Protein AF-A0A537YZP0-F1 (afdb_monomer_lite)

Radius of gyration: 21.15 Å; chains: 1; bounding box: 56×50×59 Å

pLDDT: mean 92.57, std 7.58, range [43.91, 98.94]

Structure (mmCIF, N/CA/C/O backbone):
data_AF-A0A537YZP0-F1
#
_entry.id   AF-A0A537YZP0-F1
#
loop_
_atom_site.group_PDB
_atom_site.id
_atom_site.type_symbol
_atom_site.label_atom_id
_atom_site.label_alt_id
_atom_site.label_comp_id
_atom_site.label_asym_id
_atom_site.label_entity_id
_atom_site.label_seq_id
_atom_site.pdbx_PDB_ins_code
_atom_site.Cartn_x
_atom_site.Cartn_y
_atom_site.Cartn_z
_atom_site.occupancy
_atom_site.B_iso_or_equiv
_atom_site.auth_seq_id
_atom_site.auth_comp_id
_atom_site.auth_asym_id
_atom_site.auth_atom_id
_atom_site.pdbx_PDB_model_num
ATOM 1 N N . ALA A 1 1 ? -7.438 1.512 28.962 1.00 43.91 1 ALA A N 1
ATOM 2 C CA . ALA A 1 1 ? -6.208 1.964 28.263 1.00 43.91 1 ALA A CA 1
ATOM 3 C C . ALA A 1 1 ? -5.925 3.438 28.581 1.00 43.91 1 ALA A C 1
ATOM 5 O O . ALA A 1 1 ? -6.875 4.209 28.672 1.00 43.91 1 ALA A O 1
ATOM 6 N N . LYS A 1 2 ? -4.660 3.832 28.812 1.00 44.53 2 LYS A N 1
ATOM 7 C CA . LYS A 1 2 ? -4.286 5.227 29.136 1.00 44.53 2 LYS A CA 1
ATOM 8 C C . LYS A 1 2 ? -4.779 6.185 28.037 1.00 44.53 2 LYS A C 1
ATOM 10 O O . LYS A 1 2 ? -4.544 5.923 26.867 1.00 44.53 2 LYS A O 1
ATOM 15 N N . GLY A 1 3 ? -5.449 7.272 28.422 1.00 64.44 3 GLY A N 1
ATOM 16 C CA . GLY A 1 3 ? -5.824 8.371 27.520 1.00 64.44 3 GLY A CA 1
ATOM 17 C C . GLY A 1 3 ? -7.144 8.225 26.749 1.00 64.44 3 GLY A C 1
ATOM 18 O O . GLY A 1 3 ? -7.578 9.201 26.150 1.00 64.44 3 GLY A O 1
ATOM 19 N N . VAL A 1 4 ? -7.820 7.069 26.793 1.00 77.62 4 VAL A N 1
ATOM 20 C CA . VAL A 1 4 ? -9.113 6.857 26.108 1.00 77.62 4 VAL A CA 1
ATOM 21 C C . VAL A 1 4 ? -10.242 6.726 27.130 1.00 77.62 4 VAL A C 1
ATOM 23 O O . VAL A 1 4 ? -10.179 5.885 28.030 1.00 77.62 4 VAL A O 1
ATOM 26 N N . TRP A 1 5 ? -11.291 7.536 26.971 1.00 84.19 5 TRP A N 1
ATOM 27 C CA . TRP A 1 5 ? -12.496 7.497 27.801 1.00 84.19 5 TRP A CA 1
ATOM 28 C C . TRP A 1 5 ? -13.611 6.738 27.085 1.00 84.19 5 TRP A C 1
ATOM 30 O O . TRP A 1 5 ? -13.950 7.042 25.944 1.00 84.19 5 TRP A O 1
ATOM 40 N N . TRP A 1 6 ? -14.195 5.755 27.768 1.00 90.56 6 TRP A N 1
ATOM 41 C CA . TRP A 1 6 ? -15.285 4.943 27.235 1.00 90.56 6 TRP A CA 1
ATOM 42 C C . TRP A 1 6 ? -16.634 5.448 27.727 1.00 90.56 6 TRP A C 1
ATOM 44 O O . TRP A 1 6 ? -16.815 5.687 28.921 1.00 90.56 6 TRP A O 1
ATOM 54 N N . VAL A 1 7 ? -17.597 5.545 26.813 1.00 93.31 7 VAL A N 1
ATOM 55 C CA . VAL A 1 7 ? -18.983 5.888 27.135 1.00 93.31 7 VAL A CA 1
ATOM 56 C C . VAL A 1 7 ? -19.845 4.645 27.001 1.00 93.31 7 VAL A C 1
ATOM 58 O O . VAL A 1 7 ? -19.820 3.966 25.976 1.00 93.31 7 VAL A O 1
ATOM 61 N N . VAL A 1 8 ? -20.601 4.346 28.056 1.00 93.06 8 VAL A N 1
ATOM 62 C CA . VAL A 1 8 ? -21.398 3.123 28.174 1.00 93.06 8 VAL A CA 1
ATOM 63 C C . VAL A 1 8 ? -22.887 3.474 28.189 1.00 93.06 8 VAL A C 1
ATOM 65 O O . VAL A 1 8 ? -23.316 4.455 28.807 1.00 93.06 8 VAL A O 1
ATOM 68 N N . GLY A 1 9 ? -23.678 2.661 27.496 1.00 94.81 9 GLY A N 1
ATOM 69 C CA . GLY A 1 9 ? -25.138 2.700 27.481 1.00 94.81 9 GLY A CA 1
ATOM 70 C C . GLY A 1 9 ? -25.690 1.293 27.265 1.00 94.81 9 GLY A C 1
ATOM 71 O O . GLY A 1 9 ? -24.955 0.404 26.828 1.00 94.81 9 GLY A O 1
ATOM 72 N N . ASP A 1 10 ? -26.974 1.092 27.547 1.00 94.81 10 ASP A N 1
ATOM 73 C CA . ASP A 1 10 ? -27.664 -0.184 27.331 1.00 94.81 10 ASP A CA 1
ATOM 74 C C . ASP A 1 10 ? -27.889 -0.476 25.837 1.00 94.81 10 ASP A C 1
ATOM 76 O O . ASP A 1 10 ? -28.164 -1.610 25.446 1.00 94.81 10 ASP A O 1
ATOM 80 N N . SER A 1 11 ? -27.711 0.534 24.978 1.00 94.12 11 SER A N 1
ATOM 81 C CA . SER A 1 11 ? -27.681 0.394 23.522 1.00 94.12 11 SER A CA 1
ATOM 82 C C . SER A 1 11 ? -26.562 1.218 22.879 1.00 94.12 11 SER A C 1
ATOM 84 O O . SER A 1 11 ? -26.070 2.199 23.441 1.00 94.12 11 SER A O 1
ATOM 86 N N . LEU A 1 12 ? -26.199 0.872 21.636 1.00 91.69 12 LEU A N 1
ATOM 87 C CA . LEU A 1 12 ? -25.253 1.668 20.843 1.00 91.69 12 LEU A CA 1
ATOM 88 C C . LEU A 1 12 ? -25.764 3.098 20.607 1.00 91.69 12 LEU A C 1
ATOM 90 O O . LEU A 1 12 ? -24.968 4.033 20.563 1.00 91.69 12 LEU A O 1
ATOM 94 N N . HIS A 1 13 ? -27.079 3.267 20.443 1.00 93.12 13 HIS A N 1
ATOM 95 C CA . HIS A 1 13 ? -27.695 4.579 20.263 1.00 93.12 13 HIS A CA 1
ATOM 96 C C . HIS A 1 13 ? -27.493 5.449 21.506 1.00 93.12 13 HIS A C 1
ATOM 98 O O . HIS A 1 13 ? -26.970 6.552 21.403 1.00 93.12 13 HIS A O 1
ATOM 104 N N . GLU A 1 14 ? -27.816 4.920 22.685 1.00 95.44 14 GLU A N 1
ATOM 105 C CA . GLU A 1 14 ? -27.641 5.624 23.956 1.00 95.44 14 GLU A CA 1
ATOM 106 C C . GLU A 1 14 ? -26.175 5.978 24.231 1.00 95.44 14 GLU A C 1
ATOM 108 O O . GLU A 1 14 ? -25.877 7.121 24.578 1.00 95.44 14 GLU A O 1
ATOM 113 N N . ALA A 1 15 ? -25.251 5.031 24.022 1.00 93.88 15 ALA A N 1
ATOM 114 C CA . ALA A 1 15 ? -23.820 5.277 24.188 1.00 93.88 15 ALA A CA 1
ATOM 115 C C . ALA A 1 15 ? -23.329 6.409 23.266 1.00 93.88 15 ALA A C 1
ATOM 117 O O . ALA A 1 15 ? -22.583 7.284 23.703 1.00 93.88 15 ALA A O 1
ATOM 118 N N . ARG A 1 16 ? -23.797 6.446 22.010 1.00 91.25 16 ARG A N 1
ATOM 119 C CA . ARG A 1 16 ? -23.467 7.511 21.047 1.00 91.25 16 ARG A CA 1
ATOM 120 C C . ARG A 1 16 ? -24.051 8.865 21.445 1.00 91.25 16 ARG A C 1
ATOM 122 O O . ARG A 1 16 ? -23.331 9.858 21.383 1.00 91.25 16 ARG A O 1
ATOM 129 N N . THR A 1 17 ? -25.309 8.909 21.884 1.00 91.88 17 THR A N 1
ATOM 130 C CA . THR A 1 17 ? -25.956 10.142 22.364 1.00 91.88 17 THR A CA 1
ATOM 131 C C . THR A 1 17 ? -25.203 10.711 23.567 1.00 91.88 17 THR A C 1
ATOM 133 O O . THR A 1 17 ? -24.895 11.900 23.594 1.00 91.88 17 THR A O 1
ATOM 136 N N . ARG A 1 18 ? -24.823 9.856 24.527 1.00 94.38 18 ARG A N 1
ATOM 137 C CA . ARG A 1 18 ? -24.040 10.251 25.710 1.00 94.38 18 ARG A CA 1
ATOM 138 C C . ARG A 1 18 ? -22.615 10.679 25.383 1.00 94.38 18 ARG A C 1
ATOM 140 O O . ARG A 1 18 ? -22.068 11.513 26.092 1.00 94.38 18 ARG A O 1
ATOM 147 N N . ALA A 1 19 ? -22.013 10.116 24.336 1.00 90.75 19 ALA A N 1
ATOM 148 C CA . ALA A 1 19 ? -20.655 10.469 23.944 1.00 90.75 19 ALA A CA 1
ATOM 149 C C . ALA A 1 19 ? -20.548 11.896 23.404 1.00 90.75 19 ALA A C 1
ATOM 151 O O . ALA A 1 19 ? -19.448 12.442 23.371 1.00 90.75 19 ALA A O 1
ATOM 152 N N . THR A 1 20 ? -21.666 12.508 22.985 1.00 87.38 20 THR A N 1
ATOM 153 C CA . THR A 1 20 ? -21.715 13.885 22.456 1.00 87.38 20 THR A CA 1
ATOM 154 C C . THR A 1 20 ? -20.657 14.146 21.378 1.00 87.38 20 THR A C 1
ATOM 156 O O . THR A 1 20 ? -20.133 15.250 21.241 1.00 87.38 20 THR A O 1
ATOM 159 N N . LYS A 1 21 ? -20.295 13.099 20.624 1.00 85.75 21 LYS A N 1
ATOM 160 C CA . LYS A 1 21 ? -19.154 13.143 19.718 1.00 85.75 21 LYS A CA 1
ATOM 161 C C . LYS A 1 21 ? -19.477 14.039 18.531 1.00 85.75 21 LYS A C 1
ATOM 163 O O . LYS A 1 21 ? -20.455 13.812 17.822 1.00 85.75 21 LYS A O 1
ATOM 168 N N . VAL A 1 22 ? -18.632 15.037 18.299 1.00 84.00 22 VAL A N 1
ATOM 169 C CA . VAL A 1 22 ? -18.729 15.881 17.109 1.00 84.00 22 VAL A CA 1
ATOM 170 C C . VAL A 1 22 ? -18.128 15.125 15.932 1.00 84.00 22 VAL A C 1
ATOM 172 O O . VAL A 1 22 ? -16.993 14.653 16.008 1.00 84.00 22 VAL A O 1
ATOM 175 N N . GLN A 1 23 ? -18.896 15.009 14.849 1.00 82.69 23 GLN A N 1
ATOM 176 C CA . GLN A 1 23 ? -18.439 14.335 13.640 1.00 82.69 23 GLN A CA 1
ATOM 177 C C . GLN A 1 23 ? -17.216 15.048 13.054 1.00 82.69 23 GLN A C 1
ATOM 179 O O . GLN A 1 23 ? -17.196 16.278 12.918 1.00 82.69 23 GLN A O 1
ATOM 184 N N . GLY A 1 24 ? -16.212 14.256 12.683 1.00 82.94 24 GLY A N 1
ATOM 185 C CA . GLY A 1 24 ? -15.016 14.751 12.014 1.00 82.94 24 GLY A CA 1
ATOM 186 C C . GLY A 1 24 ? -15.322 15.396 10.659 1.00 82.94 24 GLY A C 1
ATOM 187 O O . GLY A 1 24 ? -16.349 15.129 10.031 1.00 82.94 24 GLY A O 1
ATOM 188 N N . ARG A 1 25 ? -14.419 16.259 10.189 1.00 86.81 25 ARG A N 1
ATOM 189 C CA . ARG A 1 25 ? -14.552 16.957 8.903 1.00 86.81 25 ARG A CA 1
ATOM 190 C C . ARG A 1 25 ? -13.350 16.670 8.007 1.00 86.81 25 ARG A C 1
ATOM 192 O O . ARG A 1 25 ? -12.367 16.074 8.436 1.00 86.81 25 ARG A O 1
ATOM 199 N N . ARG A 1 26 ? -13.479 17.068 6.744 1.00 89.06 26 ARG A N 1
ATOM 200 C CA . ARG A 1 26 ? -12.361 17.190 5.807 1.00 89.06 26 ARG A CA 1
ATOM 201 C C . ARG A 1 26 ? -11.649 18.512 6.076 1.00 89.06 26 ARG A C 1
ATOM 203 O O . ARG A 1 26 ? -12.334 19.526 6.224 1.00 89.06 26 ARG A O 1
ATOM 210 N N . THR A 1 27 ? -10.321 18.510 6.083 1.00 89.50 27 THR A N 1
ATOM 211 C CA . THR A 1 27 ? -9.552 19.750 6.213 1.00 89.50 27 THR A CA 1
ATOM 212 C C . THR A 1 27 ? -9.348 20.450 4.864 1.00 89.50 27 THR A C 1
ATOM 214 O O . THR A 1 27 ? -9.430 19.837 3.796 1.00 89.50 27 THR A O 1
ATOM 217 N N . THR A 1 28 ? -9.108 21.760 4.910 1.00 87.00 28 THR A N 1
ATOM 218 C CA . THR A 1 28 ? -8.612 22.556 3.774 1.00 87.00 28 THR A CA 1
ATOM 219 C C . THR A 1 28 ? -7.103 22.787 3.844 1.00 87.00 28 THR A C 1
ATOM 221 O O . THR A 1 28 ? -6.537 23.335 2.902 1.00 87.00 28 THR A O 1
ATOM 224 N N . VAL A 1 29 ? -6.461 22.395 4.948 1.00 88.12 29 VAL A N 1
ATOM 225 C CA . VAL A 1 29 ? -5.005 22.453 5.120 1.00 88.12 29 VAL A CA 1
ATOM 226 C C . VAL A 1 29 ? -4.356 21.439 4.179 1.00 88.12 29 VAL A C 1
ATOM 228 O O . VAL A 1 29 ? -4.852 20.324 4.019 1.00 88.12 29 VAL A O 1
ATOM 231 N N . ALA A 1 30 ? -3.266 21.832 3.524 1.00 82.75 30 ALA A N 1
ATOM 232 C CA . ALA A 1 30 ? -2.501 20.923 2.685 1.00 82.75 30 ALA A CA 1
ATOM 233 C C . ALA A 1 30 ? -1.661 19.983 3.562 1.00 82.75 30 ALA A C 1
ATOM 235 O O . ALA A 1 30 ? -0.969 20.431 4.467 1.00 82.75 30 ALA A O 1
ATOM 236 N N . GLY A 1 31 ? -1.718 18.679 3.288 1.00 81.19 31 GLY A N 1
ATOM 237 C CA . GLY A 1 31 ? -0.864 17.704 3.966 1.00 81.19 31 GLY A CA 1
ATOM 238 C C . GLY A 1 31 ? 0.588 17.795 3.514 1.00 81.19 31 GLY A C 1
ATOM 239 O O . GLY A 1 31 ? 0.852 17.731 2.311 1.00 81.19 31 GLY A O 1
ATOM 240 N N . GLU A 1 32 ? 1.497 17.871 4.482 1.00 84.19 32 GLU A N 1
ATOM 241 C CA . GLU A 1 32 ? 2.944 17.786 4.293 1.00 84.19 32 GLU A CA 1
ATOM 242 C C . GLU A 1 32 ? 3.460 16.379 4.634 1.00 84.19 32 GLU A C 1
ATOM 244 O O . GLU A 1 32 ? 2.810 15.593 5.332 1.00 84.19 32 GLU A O 1
ATOM 249 N N . ALA A 1 33 ? 4.622 16.020 4.090 1.00 90.06 33 ALA A N 1
ATOM 250 C CA . ALA A 1 33 ? 5.302 14.793 4.488 1.00 90.06 33 ALA A CA 1
ATOM 251 C C . ALA A 1 33 ? 6.025 15.029 5.825 1.00 90.06 33 ALA A C 1
ATOM 253 O O . ALA A 1 33 ? 6.665 16.067 5.976 1.00 90.06 33 ALA A O 1
ATOM 254 N N . PRO A 1 34 ? 5.961 14.091 6.785 1.00 91.81 34 PRO A N 1
ATOM 255 C CA . PRO A 1 34 ? 6.516 14.315 8.121 1.00 91.81 34 PRO A CA 1
ATOM 256 C C . PRO A 1 34 ? 8.039 14.153 8.195 1.00 91.81 34 PRO A C 1
ATOM 258 O O . PRO A 1 34 ? 8.635 14.486 9.214 1.00 91.81 34 PRO A O 1
ATOM 261 N N . LEU A 1 35 ? 8.668 13.601 7.155 1.00 93.31 35 LEU A N 1
ATOM 262 C CA . LEU A 1 35 ? 10.114 13.419 7.088 1.00 93.31 35 LEU A CA 1
ATOM 263 C C . LEU A 1 35 ? 10.751 14.481 6.184 1.00 93.31 35 LEU A C 1
ATOM 265 O O . LEU A 1 35 ? 10.140 14.866 5.181 1.00 93.31 35 LEU A O 1
ATOM 269 N N . PRO A 1 36 ? 11.975 14.935 6.514 1.00 89.12 36 PRO A N 1
ATOM 270 C CA . PRO A 1 36 ? 12.702 15.881 5.682 1.00 89.12 36 PRO A CA 1
ATOM 271 C C . PRO A 1 36 ? 12.987 15.289 4.300 1.00 89.12 36 PRO A C 1
ATOM 273 O O . PRO A 1 36 ? 13.065 14.071 4.124 1.00 89.12 36 PRO A O 1
ATOM 276 N N . GLU A 1 37 ? 13.164 16.165 3.313 1.00 84.12 37 GLU A N 1
ATOM 277 C CA . GLU A 1 37 ? 13.561 15.731 1.977 1.00 84.12 37 GLU A CA 1
ATOM 278 C C . GLU A 1 37 ? 14.929 15.039 1.986 1.00 84.12 37 GLU A C 1
ATOM 280 O O . GLU A 1 37 ? 15.838 15.387 2.741 1.00 84.12 37 GLU A O 1
ATOM 285 N N . VAL A 1 38 ? 15.071 14.075 1.081 1.00 92.44 38 VAL A N 1
ATOM 286 C CA . VAL A 1 38 ? 16.305 13.333 0.830 1.00 92.44 38 VAL A CA 1
ATOM 287 C C . VAL A 1 38 ? 16.937 13.801 -0.479 1.00 92.44 38 VAL A C 1
ATOM 289 O O . VAL A 1 38 ? 16.244 14.150 -1.443 1.00 92.44 38 VAL A O 1
ATOM 292 N N . ILE A 1 39 ? 18.270 13.799 -0.523 1.00 93.38 39 ILE A N 1
ATOM 293 C CA . ILE A 1 39 ? 19.022 14.117 -1.738 1.00 93.38 39 ILE A CA 1
ATOM 294 C C . ILE A 1 39 ? 18.787 13.008 -2.768 1.00 93.38 39 ILE A C 1
ATOM 296 O O . ILE A 1 39 ? 19.003 11.825 -2.487 1.00 93.38 39 ILE A O 1
ATOM 300 N N . CYS A 1 40 ? 18.368 13.409 -3.968 1.00 95.50 40 CYS A N 1
ATOM 301 C CA . CYS A 1 40 ? 18.343 12.529 -5.127 1.00 95.50 40 CYS A CA 1
ATOM 302 C C . CYS A 1 40 ? 19.749 12.506 -5.752 1.00 95.50 40 CYS A C 1
ATOM 304 O O . CYS A 1 40 ? 20.227 13.562 -6.177 1.00 95.50 40 CYS A O 1
ATOM 306 N N . PRO A 1 41 ? 20.451 11.362 -5.772 1.00 95.12 41 PRO A N 1
ATOM 307 C CA . PRO A 1 41 ? 21.723 11.255 -6.479 1.00 95.12 41 PRO A CA 1
ATOM 308 C C . PRO A 1 41 ? 21.514 11.396 -7.996 1.00 95.12 41 PRO A C 1
ATOM 310 O O . PRO A 1 41 ? 20.462 11.044 -8.523 1.00 95.12 41 PRO A O 1
ATOM 313 N N . GLU A 1 42 ? 22.531 11.875 -8.716 1.00 94.56 42 GLU A N 1
ATOM 314 C CA . GLU A 1 42 ? 22.485 11.990 -10.181 1.00 94.56 42 GLU A CA 1
ATOM 315 C C . GLU A 1 42 ? 22.194 10.632 -10.842 1.00 94.56 42 GLU A C 1
ATOM 317 O O . GLU A 1 42 ? 22.880 9.650 -10.555 1.00 94.56 42 GLU A O 1
ATOM 322 N N . GLY A 1 43 ? 21.196 10.568 -11.727 1.00 94.06 43 GLY A N 1
ATOM 323 C CA . GLY A 1 43 ? 20.762 9.313 -12.360 1.00 94.06 43 GLY A CA 1
ATOM 324 C C . GLY A 1 43 ? 20.052 8.338 -11.411 1.00 94.06 43 GLY A C 1
ATOM 325 O O . GLY A 1 43 ? 19.930 7.157 -11.726 1.00 94.06 43 GLY A O 1
ATOM 326 N N . GLY A 1 44 ? 19.634 8.803 -10.232 1.00 97.19 44 GLY A N 1
ATOM 327 C CA . GLY A 1 44 ? 18.812 8.047 -9.297 1.00 97.19 44 GLY A CA 1
ATOM 328 C C . GLY A 1 44 ? 17.387 8.578 -9.191 1.00 97.19 44 GLY A C 1
ATOM 329 O O . GLY A 1 44 ? 16.955 9.462 -9.927 1.00 97.19 44 GLY A O 1
ATOM 330 N N . VAL A 1 45 ? 16.663 8.030 -8.221 1.00 98.06 45 VAL A N 1
ATOM 331 C CA . VAL A 1 45 ? 15.296 8.419 -7.870 1.00 98.06 45 VAL A CA 1
ATOM 332 C C . VAL A 1 45 ? 15.215 8.831 -6.410 1.00 98.06 45 VAL A C 1
ATOM 334 O O . VAL A 1 45 ? 15.994 8.361 -5.579 1.00 98.06 45 VAL A O 1
ATOM 337 N N . ARG A 1 46 ? 14.218 9.653 -6.076 1.00 97.81 46 ARG A N 1
ATOM 338 C CA . ARG A 1 46 ? 13.789 9.883 -4.694 1.00 97.81 46 ARG A CA 1
ATOM 339 C C . ARG A 1 46 ? 12.289 9.674 -4.535 1.00 97.81 46 ARG A C 1
ATOM 341 O O . ARG A 1 46 ? 11.519 9.934 -5.458 1.00 97.81 46 ARG A O 1
ATOM 348 N N . LEU A 1 47 ? 11.894 9.237 -3.346 1.00 97.75 47 LEU A N 1
ATOM 349 C CA . LEU A 1 47 ? 10.509 9.070 -2.936 1.00 97.75 47 LEU A CA 1
ATOM 350 C C . LEU A 1 47 ? 10.316 9.610 -1.520 1.00 97.75 47 LEU A C 1
ATOM 352 O O . LEU A 1 47 ? 11.000 9.192 -0.584 1.00 97.75 47 LEU A O 1
ATOM 356 N N . VAL A 1 48 ? 9.338 10.498 -1.364 1.00 97.50 48 VAL A N 1
ATOM 357 C CA . VAL A 1 48 ? 8.857 10.986 -0.070 1.00 97.50 48 VAL A CA 1
ATOM 358 C C . VAL A 1 48 ? 7.365 10.683 0.050 1.00 97.50 48 VAL A C 1
ATOM 360 O O . VAL A 1 48 ? 6.565 11.131 -0.772 1.00 97.50 48 VAL A O 1
ATOM 363 N N . THR A 1 49 ? 6.962 9.933 1.070 1.00 96.19 49 THR A N 1
ATOM 364 C CA . THR A 1 49 ? 5.557 9.556 1.278 1.00 96.19 49 THR A CA 1
ATOM 365 C C . THR A 1 49 ? 4.943 10.329 2.442 1.00 96.19 49 THR A C 1
ATOM 367 O O . THR A 1 49 ? 5.628 10.760 3.370 1.00 96.19 49 THR A O 1
ATOM 370 N N . SER A 1 50 ? 3.632 10.556 2.374 1.00 93.12 50 SER A N 1
ATOM 371 C CA . SER A 1 50 ? 2.856 11.167 3.458 1.00 93.12 50 SER A CA 1
ATOM 372 C C . SER A 1 50 ? 2.085 10.108 4.258 1.00 93.12 50 SER A C 1
ATOM 374 O O . SER A 1 50 ? 2.166 8.906 3.996 1.00 93.12 50 SER A O 1
ATOM 376 N N . TRP A 1 51 ? 1.338 10.559 5.260 1.00 94.12 51 TRP A N 1
ATOM 377 C CA . TRP A 1 51 ? 0.507 9.715 6.105 1.00 94.12 51 TRP A CA 1
ATOM 378 C C . TRP A 1 51 ? -0.630 9.074 5.325 1.00 94.12 51 TRP A C 1
ATOM 380 O O . TRP A 1 51 ? -1.375 9.764 4.633 1.00 94.12 51 TRP A O 1
ATOM 390 N N . VAL A 1 52 ? -0.823 7.769 5.512 1.00 93.94 52 VAL A N 1
ATOM 391 C CA . VAL A 1 52 ? -1.923 7.021 4.894 1.00 93.94 52 VAL A CA 1
ATOM 392 C C . VAL A 1 52 ? -2.697 6.267 5.960 1.00 93.94 52 VAL A C 1
ATOM 394 O O . VAL A 1 52 ? -2.129 5.532 6.773 1.00 93.94 52 VAL A O 1
ATOM 397 N N . GLU A 1 53 ? -4.012 6.448 5.926 1.00 93.12 53 GLU A N 1
ATOM 398 C CA . GLU A 1 53 ? -4.958 5.728 6.763 1.00 93.12 53 GLU A CA 1
ATOM 399 C C . GLU A 1 53 ? -5.403 4.434 6.062 1.00 93.12 53 GLU A C 1
ATOM 401 O O . GLU A 1 53 ? -5.889 4.507 4.932 1.00 93.12 53 GLU A O 1
ATOM 406 N N . PRO A 1 54 ? -5.291 3.251 6.704 1.00 89.12 54 PRO A N 1
ATOM 407 C CA . PRO A 1 54 ? -5.770 1.991 6.133 1.00 89.12 54 PRO A CA 1
ATOM 408 C C . PRO A 1 54 ? -7.251 2.002 5.738 1.00 89.12 54 PRO A C 1
ATOM 410 O O . PRO A 1 54 ? -7.627 1.283 4.811 1.00 89.12 54 PRO A O 1
ATOM 413 N N . ALA A 1 55 ? -8.071 2.815 6.416 1.00 88.38 55 ALA A N 1
ATOM 414 C CA . ALA A 1 55 ? -9.442 3.148 6.028 1.00 88.38 55 ALA A CA 1
ATOM 415 C C . ALA A 1 55 ? -10.377 1.939 5.841 1.00 88.38 55 ALA A C 1
ATOM 417 O O . ALA A 1 55 ? -11.310 1.971 5.039 1.00 88.38 55 ALA A O 1
ATOM 418 N N . TYR A 1 56 ? -10.158 0.875 6.613 1.00 86.69 56 TYR A N 1
ATOM 419 C CA . TYR A 1 56 ? -10.945 -0.355 6.535 1.00 86.69 56 TYR A CA 1
ATOM 420 C C . TYR A 1 56 ? -12.437 -0.119 6.806 1.00 86.69 56 TYR A C 1
ATOM 422 O O . TYR A 1 56 ? -12.816 0.762 7.581 1.00 86.69 56 TYR A O 1
ATOM 430 N N . LEU A 1 57 ? -13.303 -0.900 6.159 1.00 85.06 57 LEU A N 1
ATOM 431 C CA . LEU A 1 57 ? -14.745 -0.633 6.110 1.00 85.06 57 LEU A CA 1
ATOM 432 C C . LEU A 1 57 ? -15.415 -0.671 7.490 1.00 85.06 57 LEU A C 1
ATOM 434 O O . LEU A 1 57 ? -16.147 0.251 7.845 1.00 85.06 57 LEU A O 1
ATOM 438 N N . GLU A 1 58 ? -15.125 -1.700 8.277 1.00 89.19 58 GLU A N 1
ATOM 439 C CA . GLU A 1 58 ? -15.740 -1.908 9.587 1.00 89.19 58 GLU A CA 1
ATOM 440 C C . GLU A 1 58 ? -14.837 -1.376 10.700 1.00 89.19 58 GLU A C 1
ATOM 442 O O . GLU A 1 58 ? -13.715 -1.874 10.821 1.00 89.19 58 GLU A O 1
ATOM 447 N N . PRO A 1 59 ? -15.284 -0.413 11.527 1.00 91.00 59 PRO A N 1
ATOM 448 C CA . PRO A 1 59 ? -14.523 0.052 12.683 1.00 91.00 59 PRO A CA 1
ATOM 449 C C . PRO A 1 59 ? -14.109 -1.086 13.620 1.00 91.00 59 PRO A C 1
ATOM 451 O O . PRO A 1 59 ? -14.700 -2.169 13.623 1.00 91.00 59 PRO A O 1
ATOM 454 N N . ASP A 1 60 ? -13.111 -0.837 14.460 1.00 92.69 60 ASP A N 1
ATOM 455 C CA . ASP A 1 60 ? -12.745 -1.770 15.516 1.00 92.69 60 ASP A CA 1
ATOM 456 C C . ASP A 1 60 ? -13.946 -2.042 16.413 1.00 92.69 60 ASP A C 1
ATOM 458 O O . ASP A 1 60 ? -14.551 -1.138 17.000 1.00 92.69 60 ASP A O 1
ATOM 462 N N . ALA A 1 61 ? -14.274 -3.318 16.537 1.00 93.94 61 ALA A N 1
ATOM 463 C CA . ALA A 1 61 ? -15.298 -3.781 17.441 1.00 93.94 61 ALA A CA 1
ATOM 464 C C . ALA A 1 61 ? -14.856 -5.096 18.066 1.00 93.94 61 ALA A C 1
ATOM 466 O O . ALA A 1 61 ? -14.268 -5.947 17.400 1.00 93.94 61 ALA A O 1
ATOM 467 N N . SER A 1 62 ? -15.159 -5.253 19.346 1.00 95.19 62 SER A N 1
ATOM 468 C CA . SER A 1 62 ? -14.935 -6.479 20.103 1.00 95.19 62 SER A CA 1
ATOM 469 C C . SER A 1 62 ? -16.045 -6.625 21.135 1.00 95.19 62 SER A C 1
ATOM 471 O O . SER A 1 62 ? -16.698 -5.649 21.509 1.00 95.19 62 SER A O 1
ATOM 473 N N . TRP A 1 63 ? -16.293 -7.842 21.594 1.00 95.94 63 TRP A N 1
ATOM 474 C CA . TRP A 1 63 ? -17.223 -8.091 22.683 1.00 95.94 63 TRP A CA 1
ATOM 475 C C . TRP A 1 63 ? -16.681 -9.183 23.596 1.00 95.94 63 TRP A C 1
ATOM 477 O O . TRP A 1 63 ? -15.872 -10.007 23.169 1.00 95.94 63 TRP A O 1
ATOM 487 N N . CYS A 1 64 ? -17.113 -9.167 24.855 1.00 97.69 64 CYS A N 1
ATOM 488 C CA . CYS A 1 64 ? -16.702 -10.140 25.859 1.00 97.69 64 CYS A CA 1
ATOM 489 C C . CYS A 1 64 ? -17.823 -10.363 26.886 1.00 97.69 64 CYS A C 1
ATOM 491 O O . CYS A 1 64 ? -18.614 -9.453 27.152 1.00 97.69 64 CYS A O 1
ATOM 493 N N . VAL A 1 65 ? -17.882 -11.566 27.462 1.00 97.94 65 VAL A N 1
ATOM 494 C CA . VAL A 1 65 ? -18.634 -11.866 28.695 1.00 97.94 65 VAL A CA 1
ATOM 495 C C . VAL A 1 65 ? -17.706 -11.753 29.911 1.00 97.94 65 VAL A C 1
ATOM 497 O O . VAL A 1 65 ? -16.495 -11.920 29.747 1.00 97.94 65 VAL A O 1
ATOM 500 N N . PRO A 1 66 ? -18.232 -11.535 31.132 1.00 97.69 66 PRO A N 1
ATOM 501 C CA . PRO A 1 66 ? -17.407 -11.572 32.337 1.00 97.69 66 PRO A CA 1
ATOM 502 C C . PRO A 1 66 ? -16.674 -12.913 32.447 1.00 97.69 66 PRO A C 1
ATOM 504 O O . PRO A 1 66 ? -17.271 -13.966 32.217 1.00 97.69 66 PRO A O 1
ATOM 507 N N . GLY A 1 67 ? -15.383 -12.898 32.761 1.00 96.12 67 GLY A N 1
ATOM 508 C CA . GLY A 1 67 ? -14.565 -14.115 32.855 1.00 96.12 67 GLY A CA 1
ATOM 509 C C . GLY A 1 67 ? -14.180 -14.808 31.526 1.00 96.12 67 GLY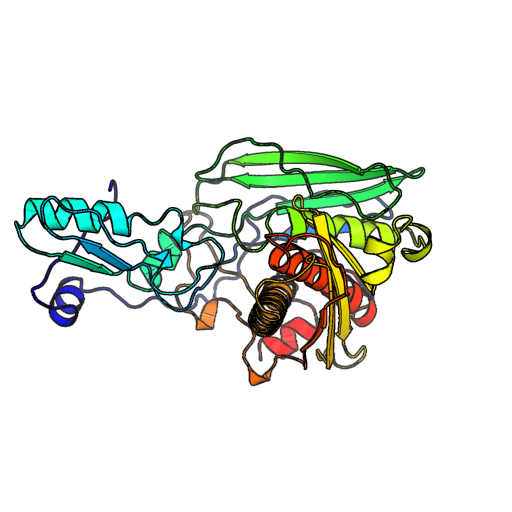 A C 1
ATOM 510 O O . GLY A 1 67 ? -13.199 -15.544 31.532 1.00 96.12 67 GLY A O 1
ATOM 511 N N . GLY A 1 68 ? -14.813 -14.514 30.376 1.00 95.94 68 GLY A N 1
ATOM 512 C CA . GLY A 1 68 ? -14.506 -15.127 29.064 1.00 95.94 68 GLY A CA 1
ATOM 513 C C . GLY A 1 68 ? -13.378 -14.505 28.213 1.00 95.94 68 GLY A C 1
ATOM 514 O O . GLY A 1 68 ? -12.767 -13.510 28.585 1.00 95.94 68 GLY A O 1
ATOM 515 N N . GLU A 1 69 ? -13.132 -15.067 27.029 1.00 96.44 69 GLU A N 1
ATOM 516 C CA . GLU A 1 69 ? -12.175 -14.525 26.051 1.00 96.44 69 GLU A CA 1
ATOM 517 C C . GLU A 1 69 ? -12.857 -13.518 25.100 1.00 96.44 69 GLU A C 1
ATOM 519 O O . GLU A 1 69 ? -13.959 -13.785 24.608 1.00 96.44 69 GLU A O 1
ATOM 524 N N . PRO A 1 70 ? -12.261 -12.341 24.845 1.00 95.12 70 PRO A N 1
ATOM 525 C CA . PRO A 1 70 ? -12.830 -11.336 23.949 1.00 95.12 70 PRO A CA 1
ATOM 526 C C . PRO A 1 70 ? -12.724 -11.729 22.465 1.00 95.12 70 PRO A C 1
ATOM 528 O O . PRO A 1 70 ? -11.723 -12.276 22.008 1.00 95.12 70 PRO A O 1
ATOM 531 N N . ALA A 1 71 ? -13.741 -11.376 21.674 1.00 94.12 71 ALA A N 1
ATOM 532 C CA . ALA A 1 71 ? -13.738 -11.609 20.230 1.00 94.12 71 ALA A CA 1
ATOM 533 C C . ALA A 1 71 ? -12.715 -10.714 19.501 1.00 94.12 71 ALA A C 1
ATOM 535 O O . ALA A 1 71 ? -12.661 -9.504 19.737 1.00 94.12 71 ALA A O 1
ATOM 536 N N . SER A 1 72 ? -11.947 -11.280 18.565 1.00 91.31 72 SER A N 1
ATOM 537 C CA . SER A 1 72 ? -10.975 -10.510 17.776 1.00 91.31 72 SER A CA 1
ATOM 538 C C . SER A 1 72 ? -11.660 -9.552 16.781 1.00 91.31 72 SER A C 1
ATOM 540 O O . SER A 1 72 ? -12.520 -9.992 16.015 1.00 91.31 72 SER A O 1
ATOM 542 N N . PRO A 1 73 ? -11.244 -8.272 16.693 1.00 88.44 73 PRO A N 1
ATOM 543 C CA . PRO A 1 73 ? -11.726 -7.326 15.689 1.00 88.44 73 PRO A CA 1
ATOM 544 C C . PRO A 1 73 ? -11.428 -7.747 14.248 1.00 88.44 73 PRO A C 1
ATOM 546 O O . PRO A 1 73 ? -12.085 -7.256 13.329 1.00 88.44 73 PRO A O 1
ATOM 549 N N . LEU A 1 74 ? -10.472 -8.661 14.041 1.00 86.69 74 LEU A N 1
ATOM 550 C CA . LEU A 1 74 ? -10.165 -9.239 12.729 1.00 86.69 74 LEU A CA 1
ATOM 551 C C . LEU A 1 74 ? -11.316 -10.093 12.179 1.00 86.69 74 LEU A C 1
ATOM 553 O O . LEU A 1 74 ? -11.431 -10.241 10.967 1.00 86.69 74 LEU A O 1
ATOM 557 N N . ALA A 1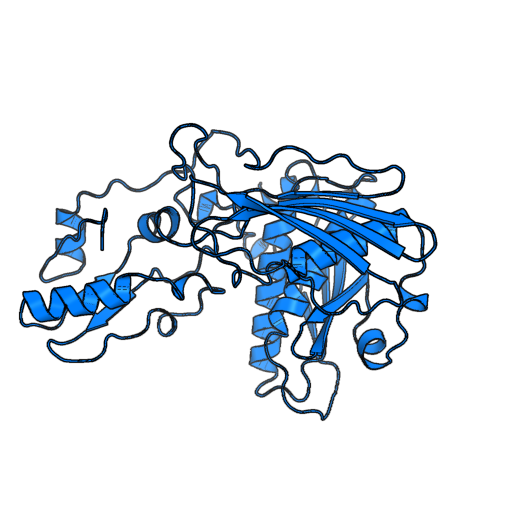 75 ? -12.196 -10.605 13.047 1.00 84.19 75 ALA A N 1
ATOM 558 C CA . ALA A 1 75 ? -13.397 -11.324 12.626 1.00 84.19 75 ALA A CA 1
ATOM 559 C C . ALA A 1 75 ? -14.469 -10.391 12.027 1.00 84.19 75 ALA A C 1
ATOM 561 O O . ALA A 1 75 ? -15.338 -10.842 11.288 1.00 84.19 75 ALA A O 1
ATOM 562 N N . ASN A 1 76 ? -14.392 -9.082 12.294 1.00 78.56 76 ASN A N 1
ATOM 563 C CA . ASN A 1 76 ? -15.347 -8.079 11.817 1.00 78.56 76 ASN A CA 1
ATOM 564 C C . ASN A 1 76 ? -14.873 -7.451 10.498 1.00 78.56 76 ASN A C 1
ATOM 566 O O . ASN A 1 76 ? -14.878 -6.231 10.348 1.00 78.56 76 ASN A O 1
ATOM 570 N N . GLY A 1 77 ? -14.388 -8.280 9.572 1.00 73.19 77 GLY A N 1
ATOM 571 C CA . GLY A 1 77 ? -13.829 -7.856 8.289 1.00 73.19 77 GLY A CA 1
ATOM 572 C C . GLY A 1 77 ? -12.344 -7.479 8.348 1.00 73.19 77 GLY A C 1
ATOM 573 O O . GLY A 1 77 ? -11.852 -6.907 9.328 1.00 73.19 77 GLY A O 1
ATOM 574 N N . GLY A 1 78 ? -11.642 -7.795 7.255 1.00 69.81 78 GLY A N 1
ATOM 575 C CA . GLY A 1 78 ? -10.221 -7.509 7.077 1.00 69.81 78 GLY A CA 1
ATOM 576 C C . GLY A 1 78 ? -9.896 -6.019 7.210 1.00 69.81 78 GLY A C 1
ATOM 577 O O . GLY A 1 78 ? -10.715 -5.150 6.913 1.00 69.81 78 GLY A 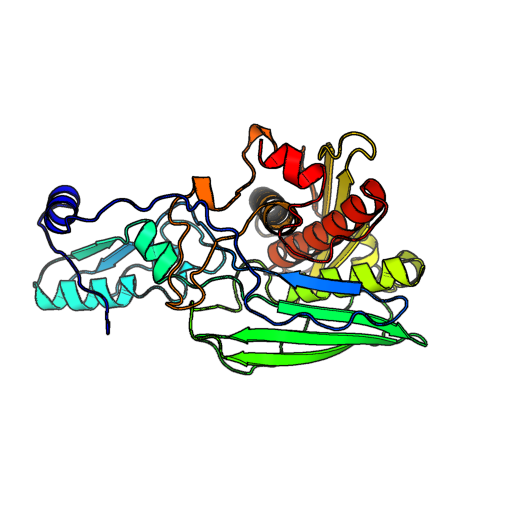O 1
ATOM 578 N N . ALA A 1 79 ? -8.687 -5.726 7.686 1.00 74.69 79 ALA A N 1
ATOM 579 C CA . ALA A 1 79 ? -8.252 -4.361 7.984 1.00 74.69 79 ALA A CA 1
ATOM 580 C C . ALA A 1 79 ? -6.851 -4.027 7.470 1.00 74.69 79 ALA A C 1
ATOM 582 O O . ALA A 1 79 ? -6.258 -3.046 7.913 1.00 74.69 79 ALA A O 1
ATOM 583 N N . PHE A 1 80 ? -6.308 -4.860 6.577 1.00 77.19 80 PHE A N 1
ATOM 584 C CA . PHE A 1 80 ? -4.967 -4.683 6.010 1.00 77.19 80 PHE A CA 1
ATOM 585 C C . PHE A 1 80 ? -3.885 -4.516 7.091 1.00 77.19 80 PHE A C 1
ATOM 587 O O . PHE A 1 80 ? -3.017 -3.663 6.963 1.00 77.19 80 PHE A O 1
ATOM 594 N N . GLY A 1 81 ? -4.004 -5.264 8.197 1.00 79.75 81 GLY A N 1
ATOM 595 C CA . GLY A 1 81 ? -3.140 -5.162 9.383 1.00 79.75 81 GLY A CA 1
ATOM 596 C C . GLY A 1 81 ? -3.570 -4.118 10.429 1.00 79.75 81 GLY A C 1
ATOM 597 O O . GLY A 1 81 ? -3.130 -4.187 11.573 1.00 79.75 81 GLY A O 1
ATOM 598 N N . GLY A 1 82 ? -4.488 -3.200 10.104 1.00 84.38 82 GLY A N 1
ATOM 599 C CA . GLY A 1 82 ? -4.833 -2.038 10.939 1.00 84.38 82 GLY A CA 1
ATOM 600 C C . GLY A 1 82 ? -5.575 -2.324 12.244 1.00 84.38 82 GLY A C 1
ATOM 601 O O . GLY A 1 82 ? -5.650 -1.446 13.096 1.00 84.38 82 GLY A O 1
ATOM 602 N N . LYS A 1 83 ? -6.090 -3.544 12.425 1.00 87.06 83 LYS A N 1
ATOM 603 C CA . LYS A 1 83 ? -6.802 -3.972 13.642 1.00 87.06 83 LYS A CA 1
ATOM 604 C C . LYS A 1 83 ? -5.967 -4.855 14.575 1.00 87.06 83 LYS A C 1
ATOM 606 O O . LYS A 1 83 ? -6.446 -5.212 15.648 1.00 87.06 83 LYS A O 1
ATOM 611 N N . VAL A 1 84 ? -4.738 -5.219 14.193 1.00 83.69 84 VAL A N 1
ATOM 612 C CA . VAL A 1 84 ? -3.894 -6.139 14.984 1.00 83.69 84 VAL A CA 1
ATOM 613 C C . VAL A 1 84 ? -3.582 -5.557 16.365 1.00 83.69 84 VAL A C 1
ATOM 615 O O . VAL A 1 84 ? -3.663 -6.265 17.362 1.00 83.69 84 VAL A O 1
ATOM 618 N N . ALA A 1 85 ? -3.307 -4.254 16.435 1.00 80.75 85 ALA A N 1
ATOM 619 C CA . ALA A 1 85 ? -2.990 -3.542 17.674 1.00 80.75 85 ALA A CA 1
ATOM 620 C C . ALA A 1 85 ? -4.223 -2.910 18.362 1.00 80.75 85 ALA A C 1
ATOM 622 O O . ALA A 1 85 ? -4.087 -2.002 19.183 1.00 80.75 85 ALA A O 1
ATOM 623 N N . SER A 1 86 ? -5.440 -3.340 18.011 1.00 88.56 86 SER A N 1
ATOM 624 C CA . SER A 1 86 ? -6.667 -2.714 18.507 1.00 88.56 86 SER A CA 1
ATOM 625 C C . SER A 1 86 ? -6.848 -2.884 20.016 1.00 88.56 86 SER A C 1
ATOM 627 O O . SER A 1 86 ? -6.886 -4.001 20.533 1.00 88.56 86 SER A O 1
ATOM 629 N N . THR A 1 87 ? -7.080 -1.782 20.735 1.00 90.56 87 THR A N 1
ATOM 630 C CA . THR A 1 87 ? -7.361 -1.843 22.183 1.00 90.56 87 THR A CA 1
ATOM 631 C C . THR A 1 87 ? -8.819 -2.198 22.503 1.00 90.56 87 THR A C 1
ATOM 633 O O . THR A 1 87 ? -9.172 -2.354 23.675 1.00 90.56 87 THR A O 1
ATOM 636 N N . ALA A 1 88 ? -9.673 -2.370 21.483 1.00 92.12 88 ALA A N 1
ATOM 637 C CA . ALA A 1 88 ? -11.074 -2.754 21.660 1.00 92.12 88 ALA A CA 1
ATOM 638 C C . ALA A 1 88 ? -11.225 -4.099 22.392 1.00 92.12 88 ALA A C 1
ATOM 640 O O . ALA A 1 88 ? -12.146 -4.256 23.189 1.00 92.12 88 ALA A O 1
ATOM 641 N N . VAL A 1 89 ? -10.294 -5.032 22.163 1.00 93.12 89 VAL A N 1
ATOM 642 C CA . VAL A 1 89 ? -10.241 -6.356 22.805 1.00 93.12 89 VAL A CA 1
ATOM 643 C C . VAL A 1 89 ? -10.077 -6.225 24.317 1.00 93.12 89 VAL A C 1
ATOM 645 O O . VAL A 1 89 ? -10.912 -6.703 25.086 1.00 93.12 89 VAL A O 1
ATOM 648 N N . THR A 1 90 ? -9.031 -5.514 24.744 1.00 93.56 90 THR A N 1
ATOM 649 C CA . THR A 1 90 ? -8.742 -5.261 26.161 1.00 93.56 90 THR A CA 1
ATOM 650 C C . THR A 1 90 ? -9.887 -4.507 26.828 1.00 93.56 90 THR A C 1
ATOM 652 O O . THR A 1 90 ? -10.315 -4.874 27.918 1.00 93.56 90 THR A O 1
ATOM 655 N N . ALA A 1 91 ? -10.437 -3.490 26.158 1.00 94.19 91 ALA A N 1
ATOM 656 C CA . ALA A 1 91 ? -11.557 -2.727 26.694 1.00 94.19 91 ALA A CA 1
ATOM 657 C C . ALA A 1 91 ? -12.824 -3.576 26.858 1.00 94.19 91 ALA A C 1
ATOM 659 O O . ALA A 1 91 ? -13.500 -3.455 27.877 1.00 94.19 91 ALA A O 1
ATOM 660 N N . ALA A 1 92 ? -13.144 -4.450 25.897 1.00 95.56 92 ALA A N 1
ATOM 661 C CA . ALA A 1 92 ? -14.311 -5.322 25.991 1.00 95.56 92 ALA A CA 1
ATOM 662 C C . ALA A 1 92 ? -14.211 -6.247 27.208 1.00 95.56 92 ALA A C 1
ATOM 664 O O . ALA A 1 92 ? -15.182 -6.372 27.954 1.00 95.56 92 ALA A O 1
ATOM 665 N N . ARG A 1 93 ? -13.025 -6.821 27.444 1.00 96.19 93 ARG A N 1
ATOM 666 C CA . ARG A 1 93 ? -12.731 -7.637 28.624 1.00 96.19 93 ARG A CA 1
ATOM 667 C C . ARG A 1 93 ? -12.882 -6.847 29.927 1.00 96.19 93 ARG A C 1
ATOM 669 O O . ARG A 1 9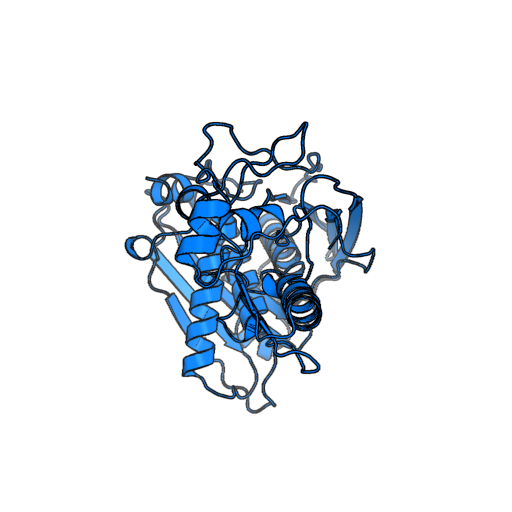3 ? -13.703 -7.205 30.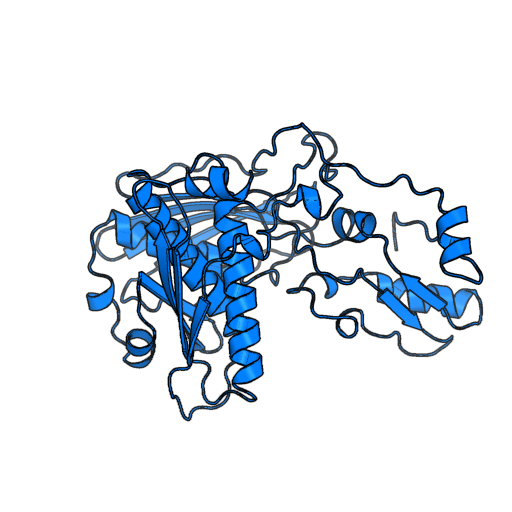767 1.00 96.19 93 ARG A O 1
ATOM 676 N N . GLU A 1 94 ? -12.139 -5.748 30.070 1.00 95.44 94 GLU A N 1
ATOM 677 C CA . GLU A 1 94 ? -12.129 -4.932 31.294 1.00 95.44 94 GLU A CA 1
ATOM 678 C C . GLU A 1 94 ? -13.519 -4.384 31.650 1.00 95.44 94 GLU A C 1
ATOM 680 O O . GLU A 1 94 ? -13.891 -4.331 32.824 1.00 95.44 94 GLU A O 1
ATOM 685 N N . LEU A 1 95 ? -14.290 -3.950 30.649 1.00 95.88 95 LEU A N 1
ATOM 686 C CA . LEU A 1 95 ? -15.632 -3.413 30.862 1.00 95.88 95 LEU A CA 1
ATOM 687 C C . LEU A 1 95 ? -16.631 -4.527 31.196 1.00 95.88 95 LEU A C 1
ATOM 689 O O . LEU A 1 95 ? -17.465 -4.323 32.076 1.00 95.88 95 LEU A O 1
ATOM 693 N N . ALA A 1 96 ? -16.542 -5.696 30.552 1.00 97.38 96 ALA A N 1
ATOM 694 C CA . ALA A 1 96 ? -17.417 -6.823 30.870 1.00 97.38 96 ALA A CA 1
ATOM 695 C C . ALA A 1 96 ? -17.245 -7.277 32.327 1.00 97.38 96 ALA A C 1
ATOM 697 O O . ALA A 1 96 ? -18.234 -7.396 33.052 1.00 97.38 96 ALA A O 1
ATOM 698 N N . ASP A 1 97 ? -15.999 -7.431 32.782 1.00 97.19 97 ASP A N 1
ATOM 699 C CA . ASP A 1 97 ? -15.697 -7.809 34.166 1.00 97.19 97 ASP A CA 1
ATOM 700 C C . ASP A 1 97 ? -16.164 -6.733 35.159 1.00 97.19 97 ASP A C 1
ATOM 702 O O . ASP A 1 97 ? -16.792 -7.044 36.170 1.00 97.19 97 ASP A O 1
ATOM 706 N N . ARG A 1 98 ? -15.935 -5.448 34.846 1.00 96.50 98 ARG A N 1
ATOM 707 C CA . ARG A 1 98 ? -16.347 -4.322 35.700 1.00 96.50 98 ARG A CA 1
ATOM 708 C C . ARG A 1 98 ? -17.859 -4.234 35.890 1.00 96.50 98 ARG A C 1
ATOM 710 O O . ARG A 1 98 ? -18.310 -3.911 36.986 1.00 96.50 98 ARG A O 1
ATOM 717 N N . PHE A 1 99 ? -18.634 -4.453 34.830 1.00 95.94 99 PHE A N 1
ATOM 718 C CA . PHE A 1 99 ? -20.094 -4.329 34.876 1.00 95.94 99 PHE A CA 1
ATOM 719 C C . PHE A 1 99 ? -20.812 -5.651 35.170 1.00 95.94 99 PHE A C 1
ATOM 721 O O . PHE A 1 99 ? -22.036 -5.651 35.287 1.00 95.94 99 PHE A O 1
ATOM 728 N N . GLY A 1 100 ? -20.087 -6.771 35.263 1.00 97.19 100 GLY A N 1
ATOM 729 C CA . GLY A 1 100 ? -20.672 -8.087 35.519 1.00 97.19 100 GLY A CA 1
ATOM 730 C C . GLY A 1 100 ? -21.657 -8.549 34.438 1.00 97.19 100 GLY A C 1
ATOM 731 O O . GLY A 1 100 ? -22.541 -9.356 34.715 1.00 97.19 100 GLY A O 1
ATOM 732 N N . ARG A 1 101 ? -21.539 -8.035 33.206 1.00 96.69 101 ARG A N 1
ATOM 733 C CA . ARG A 1 101 ? -22.402 -8.387 32.066 1.00 96.69 101 ARG A CA 1
ATOM 734 C C . ARG A 1 101 ? -21.628 -8.356 30.758 1.00 96.69 101 ARG A C 1
ATOM 736 O O . ARG A 1 101 ? -20.560 -7.763 30.677 1.00 96.69 101 ARG A O 1
ATOM 743 N N . ALA A 1 102 ? -22.187 -8.970 29.719 1.00 97.12 102 ALA A N 1
ATOM 744 C CA . ALA A 1 102 ? -21.599 -8.899 28.389 1.00 97.12 102 ALA A CA 1
ATOM 745 C C . ALA A 1 102 ? -21.529 -7.443 27.895 1.00 97.12 102 ALA A C 1
ATOM 747 O O . ALA A 1 102 ? -22.514 -6.704 27.991 1.00 97.12 102 ALA A O 1
ATOM 748 N N . VAL A 1 103 ? -20.377 -7.048 27.349 1.00 97.19 103 VAL A N 1
ATOM 749 C CA . VAL A 1 103 ? -20.139 -5.707 26.799 1.00 97.19 103 VAL A CA 1
ATOM 750 C C . VAL A 1 103 ? -19.617 -5.829 25.374 1.00 97.19 103 VAL A C 1
ATOM 752 O O . VAL A 1 103 ? -18.709 -6.611 25.098 1.00 97.19 103 VAL A O 1
ATOM 755 N N . ARG A 1 104 ? -20.178 -5.016 24.472 1.00 96.25 104 ARG A N 1
ATOM 756 C CA . ARG A 1 104 ? -19.645 -4.788 23.127 1.00 96.25 104 ARG A CA 1
ATOM 757 C C . ARG A 1 104 ? -19.014 -3.405 23.056 1.00 96.25 104 ARG A C 1
ATOM 759 O O . ARG A 1 104 ? -19.688 -2.398 23.257 1.00 96.25 104 ARG A O 1
ATOM 766 N N . VAL A 1 105 ? -17.744 -3.378 22.694 1.00 94.94 105 VAL A N 1
ATOM 767 C CA . VAL A 1 105 ? -16.964 -2.181 22.403 1.00 94.94 105 VAL A CA 1
ATOM 768 C C . VAL A 1 105 ? -16.971 -1.930 20.900 1.00 94.94 105 VAL A C 1
ATOM 770 O O . VAL A 1 105 ? -16.785 -2.860 20.119 1.00 94.94 105 VAL A O 1
ATOM 773 N N . VAL A 1 106 ? -17.199 -0.680 20.496 1.00 93.75 106 VAL A N 1
ATOM 774 C CA . VAL A 1 106 ? -17.180 -0.250 19.091 1.00 93.75 106 VAL A CA 1
ATOM 775 C C . VAL A 1 106 ? -16.533 1.129 19.010 1.00 93.75 106 VAL A C 1
ATOM 777 O O . VAL A 1 106 ? -17.001 2.062 19.664 1.00 93.75 106 VAL A O 1
ATOM 780 N N . TYR A 1 107 ? -15.486 1.267 18.203 1.00 92.62 107 TYR A N 1
ATOM 781 C CA . TYR A 1 107 ? -14.908 2.559 17.843 1.00 92.62 107 TYR A CA 1
ATOM 782 C C . TYR A 1 107 ? -15.835 3.335 16.907 1.00 92.62 107 TYR A C 1
ATOM 784 O O . TYR A 1 107 ? -16.504 2.764 16.041 1.00 92.62 107 TYR A O 1
ATOM 792 N N . ALA A 1 108 ? -15.863 4.662 17.039 1.00 90.75 108 ALA A N 1
ATOM 793 C CA . ALA A 1 108 ? -16.336 5.484 15.934 1.00 90.75 108 ALA A CA 1
ATOM 794 C C . ALA A 1 108 ? -15.248 5.560 14.854 1.00 90.75 108 ALA A C 1
ATOM 796 O O . ALA A 1 108 ? -14.069 5.317 15.114 1.00 90.75 108 ALA A O 1
ATOM 797 N N . ARG A 1 109 ? -15.627 5.967 13.639 1.00 89.56 109 ARG A N 1
ATOM 798 C CA . ARG A 1 109 ? -14.676 6.111 12.527 1.00 89.56 109 ARG A CA 1
ATOM 799 C C . ARG A 1 109 ? -13.498 7.004 12.904 1.00 89.56 109 ARG A C 1
ATOM 801 O O . ARG A 1 109 ? -12.361 6.683 12.595 1.00 89.56 109 ARG A O 1
ATOM 808 N N . GLU A 1 110 ? -13.760 8.105 13.591 1.00 89.94 110 GLU A N 1
ATOM 809 C CA . GLU A 1 110 ? -12.715 9.045 13.970 1.00 89.94 110 GLU A CA 1
ATOM 810 C C . GLU A 1 110 ? -11.807 8.511 15.087 1.00 89.94 110 GLU A C 1
ATOM 812 O O . GLU A 1 110 ? -10.704 9.023 15.245 1.00 89.94 110 GLU A O 1
ATOM 817 N N . ASP A 1 111 ? -12.242 7.499 15.852 1.00 90.31 111 ASP A N 1
ATOM 818 C CA . ASP A 1 111 ? -11.360 6.797 16.799 1.00 90.31 111 ASP A CA 1
ATOM 819 C C . ASP A 1 111 ? -10.396 5.886 16.044 1.00 90.31 111 ASP A C 1
ATOM 821 O O . ASP A 1 111 ? -9.209 5.897 16.343 1.00 90.31 111 ASP A O 1
ATOM 825 N N . CYS A 1 112 ? -10.868 5.181 15.007 1.00 90.81 112 CYS A N 1
ATOM 826 C CA . CYS A 1 112 ? -9.993 4.405 14.123 1.00 90.81 112 CYS A CA 1
ATOM 827 C C . CYS A 1 112 ? -8.894 5.287 13.511 1.00 90.81 112 CYS A C 1
ATOM 829 O O . CYS A 1 112 ? -7.732 4.899 13.484 1.00 90.81 112 CYS A O 1
ATOM 831 N N . VAL A 1 113 ? -9.235 6.505 13.076 1.00 91.75 113 VAL A N 1
ATOM 832 C CA . VAL A 1 113 ? -8.251 7.428 12.484 1.00 91.75 113 VAL A CA 1
ATOM 833 C C . VAL A 1 113 ? -7.266 7.960 13.526 1.00 91.75 113 VAL A C 1
ATOM 835 O O . VAL A 1 113 ? -6.083 8.065 13.228 1.00 91.75 113 VAL A O 1
ATOM 838 N N . ARG A 1 114 ? -7.712 8.289 14.741 1.00 89.62 114 ARG A N 1
ATOM 839 C CA . ARG A 1 114 ? -6.821 8.846 15.775 1.00 89.62 114 ARG A CA 1
ATOM 840 C C . ARG A 1 114 ? -5.947 7.801 16.454 1.00 89.62 114 ARG A C 1
ATOM 842 O O . ARG A 1 114 ? -4.781 8.056 16.719 1.00 89.62 114 ARG A O 1
ATOM 849 N N . LEU A 1 115 ? -6.524 6.643 16.757 1.00 88.06 115 LEU A N 1
ATOM 850 C CA . LEU A 1 115 ? -5.893 5.613 17.583 1.00 88.06 115 LEU A CA 1
ATOM 851 C C . LEU A 1 115 ? -5.281 4.489 16.747 1.00 88.06 115 LEU A C 1
ATOM 853 O O . LEU A 1 115 ? -4.355 3.822 17.201 1.00 88.06 115 LEU A O 1
ATOM 857 N N . GLY A 1 116 ? -5.821 4.243 15.552 1.00 89.56 116 GLY A N 1
ATOM 858 C CA . GLY A 1 116 ? -5.356 3.180 14.675 1.00 89.56 116 GLY A CA 1
ATOM 859 C C . GLY A 1 116 ? -4.003 3.511 14.047 1.00 89.56 116 GLY A C 1
ATOM 860 O O . GLY A 1 116 ? -3.709 4.682 13.783 1.00 89.56 116 GLY A O 1
ATOM 861 N N . PRO A 1 117 ? -3.172 2.499 13.767 1.00 90.31 117 PRO A N 1
ATOM 862 C CA . PRO A 1 117 ? -1.879 2.723 13.153 1.00 90.31 117 PRO A CA 1
ATOM 863 C C . PRO A 1 117 ? -2.008 3.206 11.705 1.00 90.31 117 PRO A C 1
ATOM 865 O O . PRO A 1 117 ? -2.930 2.833 10.976 1.00 90.31 117 PRO A O 1
ATOM 868 N N . LYS A 1 118 ? -1.040 4.012 11.282 1.00 92.06 118 LYS A N 1
ATOM 869 C CA . LYS A 1 118 ? -0.865 4.492 9.910 1.00 92.06 118 LYS A CA 1
ATOM 870 C C . LYS A 1 118 ? 0.254 3.740 9.215 1.00 92.06 118 LYS A C 1
ATOM 872 O O . LYS A 1 118 ? 1.179 3.240 9.864 1.00 92.06 118 LYS A O 1
ATOM 877 N N . ARG A 1 119 ? 0.198 3.700 7.881 1.00 92.81 119 ARG A N 1
ATOM 878 C CA . ARG A 1 119 ? 1.354 3.257 7.092 1.00 92.81 119 ARG A CA 1
ATOM 879 C C . ARG A 1 119 ? 2.548 4.163 7.436 1.00 92.81 119 ARG A C 1
ATOM 881 O O . ARG A 1 119 ? 2.350 5.378 7.399 1.00 92.81 119 ARG A O 1
ATOM 888 N N . PRO A 1 120 ? 3.739 3.620 7.749 1.00 93.38 120 PRO A N 1
ATOM 889 C CA . PRO A 1 120 ? 4.919 4.430 8.031 1.00 93.38 120 PRO A CA 1
ATOM 890 C C . PRO A 1 120 ? 5.311 5.312 6.831 1.00 93.38 120 PRO A C 1
ATOM 892 O O . PRO A 1 120 ? 5.569 4.781 5.749 1.00 93.38 120 PRO A O 1
ATOM 895 N N . PRO A 1 121 ? 5.371 6.644 6.994 1.00 94.88 121 PRO A N 1
ATOM 896 C CA . PRO A 1 121 ? 5.948 7.527 5.985 1.00 94.88 121 PRO A CA 1
ATOM 897 C C . PRO A 1 121 ? 7.453 7.288 5.820 1.00 94.88 121 PRO A C 1
ATOM 899 O O . PRO A 1 121 ? 8.148 6.998 6.799 1.00 94.88 121 PRO A O 1
ATOM 902 N N . ILE A 1 122 ? 7.961 7.460 4.601 1.00 95.50 122 ILE A N 1
ATOM 903 C CA . ILE A 1 122 ? 9.384 7.346 4.273 1.00 95.50 122 ILE A CA 1
ATOM 904 C C . ILE A 1 122 ? 9.893 8.569 3.509 1.00 95.50 122 ILE A C 1
ATOM 906 O O . ILE A 1 122 ? 9.132 9.251 2.823 1.00 95.50 122 ILE A O 1
ATOM 910 N N . ALA A 1 123 ? 11.198 8.802 3.593 1.00 97.31 123 ALA A N 1
ATOM 911 C CA . ALA A 1 123 ? 11.944 9.660 2.680 1.00 97.31 123 ALA A CA 1
ATOM 912 C C . ALA A 1 123 ? 13.219 8.917 2.276 1.00 97.31 123 ALA A C 1
ATOM 914 O O . ALA A 1 123 ? 14.064 8.643 3.129 1.00 97.31 123 ALA A O 1
ATOM 915 N N . ALA A 1 124 ? 13.339 8.530 1.008 1.00 97.19 124 ALA A N 1
ATOM 916 C CA . ALA A 1 124 ? 14.427 7.675 0.539 1.00 97.19 124 ALA A CA 1
ATOM 917 C C . ALA A 1 124 ? 14.837 7.964 -0.906 1.00 97.19 124 ALA A C 1
ATOM 919 O O . ALA A 1 124 ? 14.049 8.486 -1.696 1.00 97.19 124 ALA A O 1
ATOM 920 N N . SER A 1 125 ? 16.069 7.606 -1.251 1.00 97.94 125 SER A N 1
ATOM 921 C CA . SER A 1 125 ? 16.580 7.638 -2.615 1.00 97.94 125 SER A CA 1
ATOM 922 C C . SER A 1 125 ? 17.253 6.324 -2.991 1.00 97.94 125 SER A C 1
ATOM 924 O O . SER A 1 125 ? 17.695 5.559 -2.129 1.00 97.94 125 SER A O 1
ATOM 926 N N . ALA A 1 126 ? 17.291 6.050 -4.292 1.00 97.25 126 ALA A N 1
ATOM 927 C CA . ALA A 1 126 ? 17.931 4.867 -4.844 1.00 97.25 126 ALA A CA 1
ATOM 928 C C . ALA A 1 126 ? 18.649 5.184 -6.158 1.00 97.25 126 ALA A C 1
ATOM 930 O O . ALA A 1 126 ? 18.197 6.026 -6.932 1.00 97.25 126 ALA A O 1
ATOM 931 N N . VAL A 1 127 ? 19.772 4.513 -6.410 1.00 97.69 127 VAL A N 1
ATOM 932 C CA . VAL A 1 127 ? 20.557 4.660 -7.643 1.00 97.69 127 VAL A CA 1
ATOM 933 C C . VAL A 1 127 ? 21.315 3.379 -7.956 1.00 97.69 127 VAL A C 1
ATOM 935 O O . VAL A 1 127 ? 21.805 2.706 -7.049 1.00 97.69 127 VAL A O 1
ATOM 938 N N . VAL A 1 128 ? 21.441 3.062 -9.243 1.00 96.06 128 VAL A N 1
ATOM 939 C CA . VAL A 1 128 ? 22.301 1.973 -9.716 1.00 96.06 128 VAL A CA 1
ATOM 940 C C . VAL A 1 128 ? 23.692 2.528 -10.026 1.00 96.06 128 VAL A C 1
ATOM 942 O O . VAL A 1 128 ? 23.832 3.483 -10.793 1.00 96.06 128 VAL A O 1
ATOM 945 N N . ARG A 1 129 ? 24.731 1.934 -9.435 1.00 93.94 129 ARG A N 1
ATOM 946 C CA . ARG A 1 129 ? 26.147 2.247 -9.677 1.00 93.94 129 ARG A CA 1
ATOM 947 C C . ARG A 1 129 ? 26.925 0.949 -9.822 1.00 93.94 129 ARG A C 1
ATOM 949 O O . ARG A 1 129 ? 26.867 0.110 -8.937 1.00 93.94 129 ARG A O 1
ATOM 956 N N . GLU A 1 130 ? 27.641 0.791 -10.933 1.00 87.88 130 GLU A N 1
ATOM 957 C CA . GLU A 1 130 ? 28.583 -0.327 -11.131 1.00 87.88 130 GLU A CA 1
ATOM 958 C C . GLU A 1 130 ? 27.969 -1.726 -10.886 1.00 87.88 130 GLU A C 1
ATOM 960 O O . GLU A 1 130 ? 28.642 -2.633 -10.410 1.00 87.88 130 GLU A O 1
ATOM 965 N N . GLY A 1 131 ? 26.681 -1.916 -11.204 1.00 84.69 131 GLY A N 1
ATOM 966 C CA . GLY A 1 131 ? 25.982 -3.189 -10.972 1.00 84.69 131 GLY A CA 1
ATOM 967 C C . GLY A 1 131 ? 25.496 -3.413 -9.532 1.00 84.69 131 GLY A C 1
ATOM 968 O O . GLY A 1 131 ? 25.045 -4.507 -9.203 1.00 84.69 131 GLY A O 1
ATOM 969 N N . THR A 1 132 ? 25.543 -2.388 -8.683 1.00 93.50 132 THR A N 1
ATOM 970 C CA . THR A 1 132 ? 24.966 -2.382 -7.334 1.00 93.50 132 THR A CA 1
ATOM 971 C C . THR A 1 132 ? 23.856 -1.342 -7.254 1.00 93.50 132 THR A C 1
ATOM 973 O O . THR A 1 132 ? 23.993 -0.217 -7.739 1.00 93.50 132 THR A O 1
ATOM 976 N N . LEU A 1 133 ? 22.740 -1.708 -6.629 1.00 95.25 133 LEU A N 1
ATOM 977 C CA . LEU A 1 133 ? 21.651 -0.790 -6.330 1.00 95.25 133 LEU A CA 1
ATOM 978 C C . LEU A 1 133 ? 21.802 -0.301 -4.894 1.00 95.25 133 LEU A C 1
ATOM 980 O O . LEU A 1 133 ? 21.606 -1.059 -3.944 1.00 95.25 133 LEU A O 1
ATOM 984 N N . HIS A 1 134 ? 22.136 0.976 -4.740 1.00 95.81 134 HIS A N 1
ATOM 985 C CA . HIS A 1 134 ? 22.247 1.607 -3.433 1.00 95.81 134 HIS A CA 1
ATOM 986 C C . HIS A 1 134 ? 20.934 2.295 -3.094 1.00 95.81 134 HIS A C 1
ATOM 988 O O . HIS A 1 134 ? 20.475 3.158 -3.844 1.00 95.81 134 HIS A O 1
ATOM 994 N N . LEU A 1 135 ? 20.363 1.945 -1.949 1.00 95.31 135 LEU A N 1
ATOM 995 C CA . LEU A 1 135 ? 19.165 2.554 -1.396 1.00 95.31 135 LEU A CA 1
ATOM 996 C C . LEU A 1 135 ? 19.504 3.156 -0.035 1.00 95.31 135 LEU A C 1
ATOM 998 O O . LEU A 1 135 ? 20.099 2.494 0.815 1.00 95.31 135 LEU A O 1
ATOM 1002 N N . ARG A 1 136 ? 19.099 4.407 0.193 1.00 95.00 136 ARG A N 1
ATOM 1003 C CA . ARG A 1 136 ? 19.239 5.065 1.498 1.00 95.00 136 ARG A CA 1
ATOM 1004 C C . ARG A 1 136 ? 17.973 5.816 1.853 1.00 95.00 136 ARG A C 1
ATOM 1006 O O . ARG A 1 136 ? 17.432 6.536 1.016 1.00 95.00 136 ARG A O 1
ATOM 1013 N N . GLY A 1 137 ? 17.513 5.699 3.091 1.00 94.25 137 GLY A N 1
ATOM 1014 C CA . GLY A 1 137 ? 16.303 6.398 3.498 1.00 94.25 137 GLY A CA 1
ATOM 1015 C C . GLY A 1 137 ? 16.057 6.463 4.990 1.00 94.25 137 GLY A C 1
ATOM 1016 O O . GLY A 1 137 ? 16.785 5.909 5.807 1.00 94.25 137 GLY A O 1
ATOM 1017 N N . SER A 1 138 ? 14.991 7.169 5.342 1.00 94.06 138 SER A N 1
ATOM 1018 C CA . SER A 1 138 ? 14.457 7.264 6.693 1.00 94.06 138 SER A CA 1
ATOM 1019 C C . SER A 1 138 ? 13.008 6.799 6.735 1.00 94.06 138 SER A C 1
ATOM 1021 O O . SER A 1 138 ? 12.263 6.999 5.774 1.00 94.06 138 SER A O 1
ATOM 1023 N N . VAL A 1 139 ? 12.610 6.206 7.860 1.00 94.00 139 VAL A N 1
ATOM 1024 C CA . VAL A 1 139 ? 11.249 5.713 8.110 1.00 94.00 139 VAL A CA 1
ATOM 1025 C C . VAL A 1 139 ? 10.717 6.322 9.399 1.00 94.00 139 VAL A C 1
ATOM 1027 O O . VAL A 1 139 ? 11.363 6.229 10.439 1.00 94.00 139 VAL A O 1
ATOM 1030 N N . ALA A 1 140 ? 9.521 6.902 9.362 1.00 92.62 140 ALA A N 1
ATOM 1031 C CA . ALA A 1 140 ? 8.861 7.430 10.548 1.00 92.62 140 ALA A CA 1
ATOM 1032 C C . ALA A 1 140 ? 8.282 6.296 11.417 1.00 92.62 140 ALA A C 1
ATOM 1034 O O . ALA A 1 140 ? 7.393 5.556 10.985 1.00 92.62 140 ALA A O 1
ATOM 1035 N N . VAL A 1 141 ? 8.744 6.189 12.666 1.00 91.12 141 VAL A N 1
ATOM 1036 C CA . VAL A 1 141 ? 8.368 5.106 13.593 1.00 91.12 141 VAL A CA 1
ATOM 1037 C C . VAL A 1 141 ? 7.691 5.620 14.862 1.00 91.12 141 VAL A C 1
ATOM 1039 O O . VAL A 1 141 ? 8.184 6.532 15.524 1.00 91.12 141 VAL A O 1
ATOM 1042 N N . ASN A 1 142 ? 6.562 5.006 15.218 1.00 87.69 142 ASN A N 1
ATOM 1043 C CA . ASN A 1 142 ? 5.831 5.246 16.458 1.00 87.69 142 ASN A CA 1
ATOM 1044 C C . ASN A 1 142 ? 5.042 3.989 16.851 1.00 87.69 142 ASN A C 1
ATOM 1046 O O . ASN A 1 142 ? 4.052 3.654 16.210 1.00 87.69 142 ASN A O 1
ATOM 1050 N N . GLY A 1 143 ? 5.464 3.286 17.902 1.00 76.12 143 GLY A N 1
ATOM 1051 C CA . GLY A 1 143 ? 4.772 2.081 18.381 1.00 76.12 143 GLY A CA 1
ATOM 1052 C C . GLY A 1 143 ? 5.334 0.748 17.873 1.00 76.12 143 GLY A C 1
ATOM 1053 O O . GLY A 1 143 ? 4.825 -0.300 18.262 1.00 76.12 143 GLY A O 1
ATOM 1054 N N . PHE A 1 144 ? 6.410 0.759 17.082 1.00 72.19 144 PHE A N 1
ATOM 1055 C CA . PHE A 1 144 ? 7.218 -0.428 16.784 1.00 72.19 144 PHE A CA 1
ATOM 1056 C C . PHE A 1 144 ? 8.714 -0.079 16.688 1.00 72.19 144 PHE A C 1
ATOM 1058 O O . PHE A 1 144 ? 9.076 1.083 16.498 1.00 72.19 144 PHE A O 1
ATOM 1065 N N . GLY A 1 145 ? 9.567 -1.081 16.928 1.00 60.34 145 GLY A N 1
ATOM 1066 C CA . GLY A 1 145 ? 11.009 -0.926 17.152 1.00 60.34 145 GLY A CA 1
ATOM 1067 C C . GLY A 1 145 ? 11.898 -1.020 15.905 1.00 60.34 145 GLY A C 1
ATOM 1068 O O . GLY A 1 145 ? 11.425 -1.180 14.784 1.00 60.34 145 GLY A O 1
ATOM 1069 N N . ALA A 1 146 ? 13.209 -0.933 16.153 1.00 53.38 146 ALA A N 1
ATOM 1070 C CA . ALA A 1 146 ? 14.316 -0.810 15.200 1.00 53.38 146 ALA A CA 1
ATOM 1071 C C . ALA A 1 146 ? 14.708 -2.115 14.471 1.00 53.38 146 ALA A C 1
ATOM 1073 O O . ALA A 1 146 ? 15.897 -2.375 14.278 1.00 53.38 146 ALA A O 1
ATOM 1074 N N . GLU A 1 147 ? 13.742 -2.960 14.096 1.00 63.91 147 GLU A N 1
ATOM 1075 C CA . GLU A 1 147 ? 14.065 -4.048 13.168 1.00 63.91 147 GLU A CA 1
ATOM 1076 C C . GLU A 1 147 ? 14.517 -3.448 11.831 1.00 63.91 147 GLU A C 1
ATOM 1078 O O . GLU A 1 147 ? 13.960 -2.434 11.395 1.00 63.91 147 GLU A O 1
ATOM 1083 N N . PRO A 1 148 ? 15.542 -4.024 11.182 1.00 64.06 148 PRO A N 1
ATOM 1084 C CA . PRO A 1 148 ? 16.016 -3.490 9.922 1.00 64.06 148 PRO A CA 1
ATOM 1085 C C . PRO A 1 148 ? 14.881 -3.570 8.900 1.00 64.06 148 PRO A C 1
ATOM 1087 O O . PRO A 1 148 ? 14.303 -4.636 8.672 1.00 64.06 148 PRO A O 1
ATOM 1090 N N . PHE A 1 149 ? 14.570 -2.429 8.284 1.00 77.50 149 PHE A N 1
ATOM 1091 C CA . PHE A 1 149 ? 13.596 -2.315 7.200 1.00 77.50 149 PHE A CA 1
ATOM 1092 C C . PHE A 1 149 ? 14.154 -2.976 5.942 1.00 77.50 149 PHE A C 1
ATOM 1094 O O . PHE A 1 149 ? 14.564 -2.320 4.988 1.00 77.50 149 PHE A O 1
ATOM 1101 N N . THR A 1 150 ? 14.237 -4.300 5.949 1.00 71.81 150 THR A N 1
ATOM 1102 C CA . THR A 1 150 ? 14.713 -5.040 4.792 1.00 71.81 150 THR A CA 1
ATOM 1103 C C . THR A 1 150 ? 13.572 -5.185 3.794 1.00 71.81 150 THR A C 1
ATOM 1105 O O . THR A 1 150 ? 12.460 -5.603 4.140 1.00 71.81 150 THR A O 1
ATOM 1108 N N . GLY A 1 151 ? 13.850 -4.816 2.542 1.00 70.00 151 GLY A N 1
ATOM 1109 C CA . GLY A 1 151 ? 13.012 -5.225 1.422 1.00 70.00 151 GLY A CA 1
ATOM 1110 C C . GLY A 1 151 ? 12.910 -6.748 1.366 1.00 70.00 151 GLY A C 1
ATOM 1111 O O . GLY A 1 151 ? 13.719 -7.458 1.971 1.00 70.00 151 GLY A O 1
ATOM 1112 N N . GLY A 1 152 ? 11.898 -7.260 0.666 1.00 74.81 152 GLY A N 1
ATOM 1113 C CA . GLY A 1 152 ? 11.889 -8.672 0.285 1.00 74.81 152 GLY A CA 1
ATOM 1114 C C . GLY A 1 152 ? 13.103 -9.025 -0.591 1.00 74.81 152 GLY A C 1
ATOM 1115 O O . GLY A 1 152 ? 13.889 -8.142 -0.947 1.00 74.81 152 GLY A O 1
ATOM 1116 N N . PRO A 1 153 ? 13.279 -10.307 -0.943 1.00 87.88 153 PRO A N 1
ATOM 1117 C CA . PRO A 1 153 ? 14.293 -10.708 -1.911 1.00 87.88 153 PRO A CA 1
ATOM 1118 C C . PRO A 1 153 ? 14.174 -9.896 -3.210 1.00 87.88 153 PRO A C 1
ATOM 1120 O O . PRO A 1 153 ? 13.070 -9.625 -3.684 1.00 87.88 153 PRO A O 1
ATOM 1123 N N . SER A 1 154 ? 15.307 -9.516 -3.801 1.00 88.31 154 SER A N 1
ATOM 1124 C CA . SER A 1 154 ? 15.303 -8.909 -5.134 1.00 88.31 154 SER A CA 1
ATOM 1125 C C . SER A 1 154 ? 15.055 -10.000 -6.186 1.00 88.31 154 SER A C 1
ATOM 1127 O O . SER A 1 154 ? 15.783 -10.994 -6.183 1.00 88.31 154 SER A O 1
ATOM 1129 N N . PRO A 1 155 ? 14.088 -9.835 -7.111 1.00 93.00 155 PRO A N 1
ATOM 1130 C CA . PRO A 1 155 ? 13.973 -10.714 -8.277 1.00 93.00 155 PRO A CA 1
ATOM 1131 C C . PRO A 1 155 ? 15.067 -10.464 -9.322 1.00 93.00 155 PRO A C 1
ATOM 1133 O O . PRO A 1 155 ? 15.207 -11.249 -10.260 1.00 93.00 155 PRO A O 1
ATOM 1136 N N . TYR A 1 156 ? 15.805 -9.363 -9.175 1.00 93.94 156 TYR A N 1
ATOM 1137 C CA . TYR A 1 156 ? 16.816 -8.898 -10.109 1.00 93.94 156 TYR A CA 1
ATOM 1138 C C . TYR A 1 156 ? 18.212 -9.321 -9.678 1.00 93.94 156 TYR A C 1
ATOM 1140 O O . TYR A 1 156 ? 18.535 -9.272 -8.489 1.00 93.94 156 TYR A O 1
ATOM 1148 N N . ASP A 1 157 ? 19.044 -9.643 -10.664 1.00 91.44 157 ASP A N 1
ATOM 1149 C CA . ASP A 1 157 ? 20.474 -9.914 -10.549 1.00 91.44 157 ASP A CA 1
ATOM 1150 C C . ASP A 1 157 ? 21.266 -8.629 -10.257 1.00 91.44 157 ASP A C 1
ATOM 1152 O O . ASP A 1 157 ? 22.108 -8.180 -11.030 1.00 91.44 157 ASP A O 1
ATOM 1156 N N . PHE A 1 158 ? 20.950 -8.017 -9.120 1.00 87.25 158 PHE A N 1
ATOM 1157 C CA . PHE A 1 158 ? 21.666 -6.901 -8.534 1.00 87.25 158 PHE A CA 1
ATOM 1158 C C . PHE A 1 158 ? 21.982 -7.207 -7.078 1.00 87.25 158 PHE A C 1
ATOM 1160 O O . PHE A 1 158 ? 21.148 -7.730 -6.334 1.00 87.25 158 PHE A O 1
ATOM 1167 N N . THR A 1 159 ? 23.159 -6.770 -6.641 1.00 89.50 159 THR A N 1
ATOM 1168 C CA . THR A 1 159 ? 23.398 -6.571 -5.214 1.00 89.50 159 THR A CA 1
ATOM 1169 C C . THR A 1 159 ? 22.596 -5.352 -4.774 1.00 89.50 159 THR A C 1
ATOM 1171 O O . THR A 1 159 ? 22.766 -4.266 -5.329 1.00 89.50 159 THR A O 1
ATOM 1174 N N . VAL A 1 160 ? 21.715 -5.523 -3.788 1.00 90.56 160 VAL A N 1
ATOM 1175 C CA . VAL A 1 160 ? 20.956 -4.415 -3.198 1.00 90.56 160 VAL A CA 1
ATOM 1176 C C . VAL A 1 160 ? 21.554 -4.061 -1.843 1.00 90.56 160 VAL A C 1
ATOM 1178 O O . VAL A 1 160 ? 21.464 -4.832 -0.888 1.00 90.56 160 VAL A O 1
ATOM 1181 N N . GLU A 1 161 ? 22.136 -2.871 -1.756 1.00 92.62 161 GLU A N 1
ATOM 1182 C CA . GLU A 1 161 ? 22.647 -2.299 -0.514 1.00 92.62 161 GLU A CA 1
ATOM 1183 C C . GLU A 1 161 ? 21.650 -1.266 0.008 1.00 92.62 161 GLU A C 1
ATOM 1185 O O . GLU A 1 161 ? 21.601 -0.133 -0.472 1.00 92.62 161 GLU A O 1
ATOM 1190 N N . ALA A 1 162 ? 20.834 -1.667 0.983 1.00 91.56 162 ALA A N 1
ATOM 1191 C CA . ALA A 1 162 ? 19.808 -0.815 1.571 1.00 91.56 162 ALA A CA 1
ATOM 1192 C C . ALA A 1 162 ? 20.176 -0.385 2.994 1.00 91.56 162 ALA A C 1
ATOM 1194 O O . ALA A 1 162 ? 20.383 -1.227 3.868 1.00 91.56 162 ALA A O 1
ATOM 1195 N N . ASP A 1 163 ? 20.185 0.925 3.227 1.00 91.62 163 ASP A N 1
ATOM 1196 C CA . ASP A 1 163 ? 20.374 1.539 4.540 1.00 91.62 163 ASP A CA 1
ATOM 1197 C C . ASP A 1 163 ? 19.135 2.360 4.923 1.00 91.62 163 ASP A C 1
ATOM 1199 O O . ASP A 1 163 ? 18.741 3.299 4.224 1.00 91.62 163 ASP A O 1
ATOM 1203 N N . TRP A 1 164 ? 18.504 1.995 6.036 1.00 91.50 164 TRP A N 1
ATOM 1204 C CA . TRP A 1 164 ? 17.286 2.631 6.524 1.00 91.50 164 TRP A CA 1
ATOM 1205 C C . TRP A 1 164 ? 17.460 3.116 7.953 1.00 91.50 164 TRP A C 1
ATOM 1207 O O . TRP A 1 164 ? 17.708 2.337 8.871 1.00 91.50 164 TRP A O 1
ATOM 1217 N N . THR A 1 165 ? 17.225 4.408 8.152 1.00 91.56 165 THR A N 1
ATOM 1218 C CA . THR A 1 165 ? 17.257 5.040 9.469 1.00 91.56 165 THR A CA 1
ATOM 1219 C C . THR A 1 165 ? 15.843 5.160 10.048 1.00 91.56 165 THR A C 1
ATOM 1221 O O . THR A 1 165 ? 15.021 5.902 9.504 1.00 91.56 165 THR A O 1
ATOM 1224 N N . PRO A 1 166 ? 15.512 4.485 11.162 1.00 92.06 166 PRO A N 1
ATOM 1225 C CA . PRO A 1 166 ? 14.287 4.787 11.892 1.00 92.06 166 PRO A CA 1
ATOM 1226 C C . PRO A 1 166 ? 14.362 6.197 12.489 1.00 92.06 166 PRO A C 1
ATOM 1228 O O . PRO A 1 166 ? 15.301 6.534 13.209 1.00 92.06 166 PRO A O 1
ATOM 1231 N N . VAL A 1 167 ? 13.339 7.007 12.233 1.00 91.38 167 VAL A N 1
ATOM 1232 C CA . VAL A 1 167 ? 13.169 8.349 12.793 1.00 91.38 167 VAL A CA 1
ATOM 1233 C C . VAL A 1 167 ? 11.948 8.331 13.712 1.00 91.38 167 VAL A C 1
ATOM 1235 O O . VAL A 1 167 ? 10.828 8.134 13.227 1.00 91.38 167 VAL A O 1
ATOM 1238 N N . PRO A 1 168 ? 12.126 8.510 15.034 1.00 89.94 168 PRO A N 1
ATOM 1239 C CA . PRO A 1 168 ? 11.009 8.597 15.964 1.00 89.94 168 PRO A CA 1
ATOM 1240 C C . PRO A 1 168 ? 10.023 9.689 15.551 1.00 89.94 168 PRO A C 1
ATOM 1242 O O . PRO A 1 168 ? 10.418 10.816 15.258 1.00 89.94 168 PRO A O 1
ATOM 1245 N N . ASN A 1 169 ? 8.737 9.355 15.555 1.00 84.62 169 ASN A N 1
ATOM 1246 C CA . ASN A 1 169 ? 7.668 10.263 15.176 1.00 84.62 169 ASN A CA 1
ATOM 1247 C C . ASN A 1 169 ? 6.632 10.356 16.305 1.00 84.62 169 ASN A C 1
ATOM 1249 O O . ASN A 1 169 ? 6.011 9.349 16.629 1.00 84.62 169 ASN A O 1
ATOM 1253 N N . PRO A 1 170 ? 6.410 11.529 16.916 1.00 77.50 170 PRO A N 1
ATOM 1254 C CA . PRO A 1 170 ? 5.459 11.647 18.015 1.00 77.50 170 PRO A CA 1
ATOM 1255 C C . PRO A 1 170 ? 3.993 11.732 17.561 1.00 77.50 170 PRO A C 1
ATOM 1257 O O . PRO A 1 170 ? 3.115 11.567 18.400 1.00 77.50 170 PRO A O 1
ATOM 1260 N N . ALA A 1 171 ? 3.715 11.992 16.277 1.00 85.12 171 ALA A N 1
ATOM 1261 C CA . ALA A 1 171 ? 2.386 12.410 15.831 1.00 85.12 171 ALA A CA 1
ATOM 1262 C C . ALA A 1 171 ? 1.355 11.272 15.828 1.00 85.12 171 ALA A C 1
ATOM 1264 O O . ALA A 1 171 ? 0.404 11.292 16.601 1.00 85.12 171 ALA A O 1
ATOM 1265 N N . LEU A 1 172 ? 1.543 10.258 14.979 1.00 88.69 172 LEU A N 1
ATOM 1266 C CA . LEU A 1 172 ? 0.588 9.156 14.836 1.00 88.69 172 LEU A CA 1
ATOM 1267 C C . LEU A 1 172 ? 1.271 7.803 15.010 1.00 88.69 172 LEU A C 1
ATOM 1269 O O . LEU A 1 172 ? 2.418 7.660 14.576 1.00 88.69 172 LEU A O 1
ATOM 1273 N N . PRO A 1 173 ? 0.584 6.805 15.599 1.00 89.62 173 PRO A N 1
ATOM 1274 C CA . PRO A 1 173 ? 1.099 5.447 15.658 1.00 89.62 173 PRO A CA 1
ATOM 1275 C C . PRO A 1 173 ? 1.292 4.911 14.239 1.00 89.62 173 PRO A C 1
ATOM 1277 O O . PRO A 1 173 ? 0.450 5.117 13.362 1.00 89.62 173 PRO A O 1
ATOM 1280 N N . THR A 1 174 ? 2.385 4.197 14.013 1.00 90.06 174 THR A N 1
ATOM 1281 C CA . THR A 1 174 ? 2.675 3.503 12.761 1.00 90.06 174 THR A CA 1
ATOM 1282 C C . THR A 1 174 ? 2.723 1.997 12.994 1.00 90.06 174 THR A C 1
ATOM 1284 O O . THR A 1 174 ? 2.862 1.537 14.126 1.00 90.06 174 THR A O 1
ATOM 1287 N N . TRP A 1 175 ? 2.554 1.196 11.939 1.00 87.44 175 TRP A N 1
ATOM 1288 C CA . TRP A 1 175 ? 2.661 -0.263 12.055 1.00 87.44 175 TRP A CA 1
ATOM 1289 C C . TRP A 1 175 ? 3.262 -0.894 10.797 1.00 87.44 175 TRP A C 1
ATOM 1291 O O . TRP A 1 175 ? 2.827 -0.552 9.693 1.00 87.44 175 TRP A O 1
ATOM 1301 N N . PRO A 1 176 ? 4.221 -1.832 10.929 1.00 81.38 176 PRO A N 1
ATOM 1302 C CA . PRO A 1 176 ? 4.964 -2.344 9.787 1.00 81.38 176 PRO A CA 1
ATOM 1303 C C . PRO A 1 176 ? 4.176 -3.373 8.969 1.00 81.38 176 PRO A C 1
ATOM 1305 O O . PRO A 1 176 ? 4.548 -3.641 7.841 1.00 81.38 176 PRO A O 1
ATOM 1308 N N . ALA A 1 177 ? 3.060 -3.913 9.473 1.00 78.44 177 ALA A N 1
ATOM 1309 C CA . ALA A 1 177 ? 2.241 -4.878 8.725 1.00 78.44 177 ALA A CA 1
ATOM 1310 C C . ALA A 1 177 ? 1.153 -4.231 7.842 1.00 78.44 177 ALA A C 1
ATOM 1312 O O . ALA A 1 177 ? 0.204 -4.900 7.435 1.00 78.44 177 ALA A O 1
ATOM 1313 N N . LEU A 1 178 ? 1.216 -2.916 7.606 1.00 88.50 178 LEU A N 1
ATOM 1314 C CA . LEU A 1 178 ? 0.188 -2.206 6.846 1.00 88.50 178 LEU A CA 1
ATOM 1315 C C . LEU A 1 178 ? 0.512 -2.174 5.354 1.00 88.50 178 LEU A C 1
ATOM 1317 O O . LEU A 1 178 ? 1.456 -1.503 4.942 1.00 88.50 178 LEU A O 1
ATOM 1321 N N . ARG A 1 179 ? -0.345 -2.813 4.545 1.00 89.62 179 ARG A N 1
ATOM 1322 C CA . ARG A 1 179 ? -0.372 -2.717 3.070 1.00 89.62 179 ARG A CA 1
ATOM 1323 C C . ARG A 1 179 ? 0.994 -2.991 2.408 1.00 89.62 179 ARG A C 1
ATOM 1325 O O . ARG A 1 179 ? 1.512 -2.128 1.709 1.00 89.62 179 ARG A O 1
ATOM 1332 N N . ALA A 1 180 ? 1.613 -4.144 2.650 1.00 92.56 180 ALA A N 1
ATOM 1333 C CA . ALA A 1 180 ? 2.926 -4.490 2.083 1.00 92.56 180 ALA A CA 1
ATOM 1334 C C . ALA A 1 180 ? 4.097 -3.556 2.460 1.00 92.56 180 ALA A C 1
ATOM 1336 O O . ALA A 1 180 ? 5.073 -3.456 1.721 1.00 92.56 180 ALA A O 1
ATOM 1337 N N . PHE A 1 181 ? 4.027 -2.819 3.568 1.00 92.12 181 PHE A N 1
ATOM 1338 C CA . PHE A 1 181 ? 5.209 -2.129 4.093 1.00 92.12 181 PHE A CA 1
ATOM 1339 C C . PHE A 1 181 ? 6.223 -3.155 4.661 1.00 92.12 181 PHE A C 1
ATOM 1341 O O . PHE A 1 181 ? 5.788 -4.147 5.243 1.00 92.12 181 PHE A O 1
ATOM 1348 N N . PRO A 1 182 ? 7.555 -2.962 4.544 1.00 91.44 182 PRO A N 1
ATOM 1349 C CA . PRO A 1 182 ? 8.274 -1.993 3.705 1.00 91.44 182 PRO A CA 1
ATOM 1350 C C . PRO A 1 182 ? 8.532 -2.498 2.269 1.00 91.44 182 PRO A C 1
ATOM 1352 O O . PRO A 1 182 ? 9.274 -1.870 1.513 1.00 91.44 182 PRO A O 1
ATOM 1355 N N . LEU A 1 183 ? 7.979 -3.659 1.892 1.00 94.50 183 LEU A N 1
ATOM 1356 C CA . LEU A 1 183 ? 8.197 -4.290 0.585 1.00 94.50 183 LEU A CA 1
ATOM 1357 C C . LEU A 1 183 ? 7.875 -3.340 -0.575 1.00 94.50 183 LEU A C 1
ATOM 1359 O O . LEU A 1 183 ? 8.644 -3.261 -1.529 1.00 94.50 183 LEU A O 1
ATOM 1363 N N . ALA A 1 184 ? 6.766 -2.606 -0.492 1.00 96.38 184 ALA A N 1
ATOM 1364 C CA . ALA A 1 184 ? 6.330 -1.730 -1.572 1.00 96.38 184 ALA A CA 1
ATOM 1365 C C . ALA A 1 184 ? 7.231 -0.503 -1.752 1.00 96.38 184 ALA A C 1
ATOM 1367 O O . ALA A 1 184 ? 7.555 -0.162 -2.883 1.00 96.38 184 ALA A O 1
ATOM 1368 N N . GLU A 1 185 ? 7.678 0.138 -0.670 1.00 95.75 185 GLU A N 1
ATOM 1369 C CA . GLU A 1 185 ? 8.657 1.230 -0.729 1.00 95.75 185 GLU A CA 1
ATOM 1370 C C . GLU A 1 185 ? 9.943 0.772 -1.406 1.00 95.75 185 GLU A C 1
ATOM 1372 O O . GLU A 1 185 ? 10.464 1.450 -2.292 1.00 95.75 185 GLU A O 1
ATOM 1377 N N . HIS A 1 186 ? 10.430 -0.398 -0.993 1.00 95.00 186 HIS A N 1
ATOM 1378 C CA . HIS A 1 186 ? 11.631 -0.988 -1.550 1.00 95.00 186 HIS A CA 1
ATOM 1379 C C . HIS A 1 186 ? 11.459 -1.288 -3.043 1.00 95.00 186 HIS A C 1
ATOM 1381 O O . HIS A 1 186 ? 12.283 -0.860 -3.846 1.00 95.00 186 HIS A O 1
ATOM 1387 N N . ALA A 1 187 ? 10.365 -1.951 -3.427 1.00 96.56 187 ALA A N 1
ATOM 1388 C CA . ALA A 1 187 ? 10.061 -2.271 -4.818 1.00 96.56 187 ALA A CA 1
ATOM 1389 C C . ALA A 1 187 ? 9.949 -1.015 -5.690 1.00 96.56 187 ALA A C 1
ATOM 1391 O O . ALA A 1 187 ? 10.561 -0.952 -6.750 1.00 96.56 187 ALA A O 1
ATOM 1392 N N . VAL A 1 188 ? 9.221 0.008 -5.230 1.00 97.81 188 VAL A N 1
ATOM 1393 C CA . VAL A 1 188 ? 9.050 1.280 -5.946 1.00 97.81 188 VAL A CA 1
ATOM 1394 C C . VAL A 1 188 ? 10.406 1.946 -6.204 1.00 97.81 188 VAL A C 1
ATOM 1396 O O . VAL A 1 188 ? 10.683 2.341 -7.335 1.00 97.81 188 VAL A O 1
ATOM 1399 N N . LEU A 1 189 ? 11.276 2.024 -5.193 1.00 97.38 189 LEU A N 1
ATOM 1400 C CA . LEU A 1 189 ? 12.615 2.612 -5.321 1.00 97.38 189 LEU A CA 1
ATOM 1401 C C . LEU A 1 189 ? 13.543 1.792 -6.226 1.00 97.38 189 LEU A C 1
ATOM 1403 O O . LEU A 1 189 ? 14.241 2.375 -7.054 1.00 97.38 189 LEU A O 1
ATOM 1407 N N . VAL A 1 190 ? 13.531 0.461 -6.096 1.00 96.19 190 VAL A N 1
ATOM 1408 C CA . VAL A 1 190 ? 14.328 -0.443 -6.938 1.00 96.19 190 VAL A CA 1
ATOM 1409 C C . VAL A 1 190 ? 13.920 -0.311 -8.402 1.00 96.19 190 VAL A C 1
ATOM 1411 O O . VAL A 1 190 ? 14.753 -0.042 -9.262 1.00 96.19 190 VAL A O 1
ATOM 1414 N N . GLU A 1 191 ? 12.625 -0.418 -8.680 1.00 96.62 191 GLU A N 1
ATOM 1415 C CA . GLU A 1 191 ? 12.060 -0.320 -10.027 1.00 96.62 191 GLU A CA 1
ATOM 1416 C C . GLU A 1 191 ? 12.283 1.054 -10.654 1.00 96.62 191 GLU A C 1
ATOM 1418 O O . GLU A 1 191 ? 12.546 1.156 -11.854 1.00 96.62 191 GLU A O 1
ATOM 1423 N N . GLY A 1 192 ? 12.207 2.111 -9.841 1.00 97.00 192 GLY A N 1
ATOM 1424 C CA . GLY A 1 192 ? 12.546 3.464 -10.259 1.00 97.00 192 GLY A CA 1
ATOM 1425 C C . GLY A 1 192 ? 14.020 3.594 -10.642 1.00 97.00 192 GLY A C 1
ATOM 1426 O O . GLY A 1 192 ? 14.321 4.107 -11.713 1.00 97.00 192 GLY A O 1
ATOM 1427 N N . ALA A 1 193 ? 14.942 3.087 -9.821 1.00 96.69 193 ALA A N 1
ATOM 1428 C CA . ALA A 1 193 ? 16.376 3.149 -10.111 1.00 96.69 193 ALA A CA 1
ATOM 1429 C C . ALA A 1 193 ? 16.768 2.307 -11.343 1.00 96.69 193 ALA A C 1
ATOM 1431 O O . ALA A 1 193 ? 17.600 2.735 -12.146 1.00 96.69 193 ALA A O 1
ATOM 1432 N N . ILE A 1 194 ? 16.142 1.141 -11.540 1.00 95.62 194 ILE A N 1
ATOM 1433 C CA . ILE A 1 194 ? 16.311 0.330 -12.757 1.00 95.62 194 ILE A CA 1
ATOM 1434 C C . ILE A 1 194 ? 15.843 1.117 -13.985 1.00 95.62 194 ILE A C 1
ATOM 1436 O O . ILE A 1 194 ? 16.575 1.192 -14.970 1.00 95.62 194 ILE A O 1
ATOM 1440 N N . HIS A 1 195 ? 14.676 1.764 -13.901 1.00 95.19 195 HIS A N 1
ATOM 1441 C CA . HIS A 1 195 ? 14.161 2.605 -14.979 1.00 95.19 195 HIS A CA 1
ATOM 1442 C C . HIS A 1 195 ? 15.103 3.775 -15.312 1.00 95.19 195 HIS A C 1
ATOM 1444 O O . HIS A 1 195 ? 15.455 3.944 -16.476 1.00 95.19 195 HIS A O 1
ATOM 1450 N N . GLU A 1 196 ? 15.545 4.556 -14.318 1.00 95.44 196 GLU A N 1
ATOM 1451 C CA . GLU A 1 196 ? 16.438 5.710 -14.552 1.00 95.44 196 GLU A CA 1
ATOM 1452 C C . GLU A 1 196 ? 17.815 5.305 -15.084 1.00 95.44 196 GLU A C 1
ATOM 1454 O O . GLU A 1 196 ? 18.422 6.031 -15.867 1.00 95.44 196 GLU A O 1
ATOM 1459 N N . SER A 1 197 ? 18.313 4.133 -14.689 1.00 94.50 197 SER A N 1
ATOM 1460 C CA . SER A 1 197 ? 19.604 3.630 -15.167 1.00 94.50 197 SER A CA 1
ATOM 1461 C C . SER A 1 197 ? 19.557 3.050 -16.586 1.00 94.50 197 SER A C 1
ATOM 1463 O O . SER A 1 197 ? 20.610 2.750 -17.147 1.00 94.50 197 SER A O 1
ATOM 1465 N N . GLY A 1 198 ? 18.364 2.879 -17.169 1.00 92.94 198 GLY A N 1
ATOM 1466 C CA . GLY A 1 198 ? 18.185 2.361 -18.526 1.00 92.94 198 GLY A CA 1
ATOM 1467 C C . GLY A 1 198 ? 18.507 0.873 -18.691 1.00 92.94 198 GLY A C 1
ATOM 1468 O O . GLY A 1 198 ? 18.672 0.415 -19.822 1.00 92.94 198 GLY A O 1
ATOM 1469 N N . HIS A 1 199 ? 18.610 0.111 -17.597 1.00 93.19 199 HIS A N 1
ATOM 1470 C CA . HIS A 1 199 ? 18.821 -1.333 -17.681 1.00 93.19 199 HIS A CA 1
ATOM 1471 C C . HIS A 1 199 ? 17.571 -2.036 -18.218 1.00 93.19 199 HIS A C 1
ATOM 1473 O O . HIS A 1 199 ? 16.441 -1.704 -17.853 1.00 93.19 199 HIS A O 1
ATOM 1479 N N . ASP A 1 200 ? 17.778 -3.066 -19.039 1.00 92.75 200 ASP A N 1
ATOM 1480 C CA . ASP A 1 200 ? 16.699 -3.967 -19.430 1.00 92.75 200 ASP A CA 1
ATOM 1481 C C . ASP A 1 200 ? 16.321 -4.865 -18.248 1.00 92.75 200 ASP A C 1
ATOM 1483 O O . ASP A 1 200 ? 17.062 -5.770 -17.861 1.00 92.75 200 ASP A O 1
ATOM 1487 N N . ARG A 1 201 ? 15.136 -4.619 -17.684 1.00 92.94 201 ARG A N 1
ATOM 1488 C CA . ARG A 1 201 ? 14.575 -5.393 -16.573 1.00 92.94 201 ARG A CA 1
ATOM 1489 C C . ARG A 1 201 ? 14.519 -6.890 -16.872 1.00 92.94 201 ARG A C 1
ATOM 1491 O O . ARG A 1 201 ? 14.798 -7.683 -15.979 1.00 92.94 201 ARG A O 1
ATOM 1498 N N . ALA A 1 202 ? 14.169 -7.284 -18.096 1.00 93.81 202 ALA A N 1
ATOM 1499 C CA . ALA A 1 202 ? 14.035 -8.697 -18.439 1.00 93.81 202 ALA A CA 1
ATOM 1500 C C . ALA A 1 202 ? 15.383 -9.422 -18.391 1.00 93.81 202 ALA A C 1
ATOM 1502 O O . ALA A 1 202 ? 15.459 -10.542 -17.893 1.00 93.81 202 ALA A O 1
ATOM 1503 N N . ALA A 1 203 ? 16.459 -8.753 -18.811 1.00 94.25 203 ALA A N 1
ATOM 1504 C CA . ALA A 1 203 ? 17.815 -9.291 -18.740 1.00 94.25 203 ALA A CA 1
ATOM 1505 C C . ALA A 1 203 ? 18.329 -9.472 -17.298 1.00 94.25 203 ALA A C 1
ATOM 1507 O O . ALA A 1 203 ? 19.281 -10.220 -17.071 1.00 94.25 203 ALA A O 1
ATOM 1508 N N . LEU A 1 204 ? 17.709 -8.799 -16.324 1.00 93.12 204 LEU A N 1
ATOM 1509 C CA . LEU A 1 204 ? 18.079 -8.866 -14.911 1.00 93.12 204 LEU A CA 1
ATOM 1510 C C . LEU A 1 204 ? 17.361 -9.989 -14.155 1.00 93.12 204 LEU A C 1
ATOM 1512 O O . LEU A 1 204 ? 17.750 -10.294 -13.032 1.00 93.12 204 LEU A O 1
ATOM 1516 N N . VAL A 1 205 ? 16.331 -10.615 -14.725 1.00 94.81 205 VAL A N 1
ATOM 1517 C CA . VAL A 1 205 ? 15.592 -11.697 -14.064 1.00 94.81 205 VAL A CA 1
ATOM 1518 C C . VAL A 1 205 ? 16.142 -13.047 -14.517 1.00 94.81 205 VAL A C 1
ATOM 1520 O O . VAL A 1 205 ? 16.003 -13.428 -15.675 1.00 94.81 205 VAL A O 1
ATOM 1523 N N . ARG A 1 206 ? 16.779 -13.779 -13.595 1.00 90.19 206 ARG A N 1
ATOM 1524 C CA . ARG A 1 206 ? 17.418 -15.080 -13.885 1.00 90.19 206 ARG A CA 1
ATOM 1525 C C . ARG A 1 206 ? 16.581 -16.296 -13.507 1.00 90.19 206 ARG A C 1
ATOM 1527 O O . ARG A 1 206 ? 16.788 -17.370 -14.058 1.00 90.19 206 ARG A O 1
ATOM 1534 N N . ASP A 1 207 ? 15.681 -16.135 -12.547 1.00 94.31 207 ASP A N 1
ATOM 1535 C CA . ASP A 1 207 ? 14.814 -17.206 -12.066 1.00 94.31 207 ASP A CA 1
ATOM 1536 C C . ASP A 1 207 ? 13.576 -17.314 -12.971 1.00 94.31 207 ASP A C 1
ATOM 1538 O O . ASP A 1 207 ? 12.865 -16.325 -13.173 1.00 94.31 207 ASP A O 1
ATOM 1542 N N . GLU A 1 208 ? 13.306 -18.506 -13.509 1.00 95.00 208 GLU A N 1
ATOM 1543 C CA . GLU A 1 208 ? 12.158 -18.762 -14.391 1.00 95.00 208 GLU A CA 1
ATOM 1544 C C . GLU A 1 208 ? 10.817 -18.428 -13.720 1.00 95.00 208 GLU A C 1
ATOM 1546 O O . GLU A 1 208 ? 9.895 -17.936 -14.373 1.00 95.00 208 GLU A O 1
ATOM 1551 N N . ARG A 1 209 ? 10.715 -18.619 -12.400 1.00 95.56 209 ARG A N 1
ATOM 1552 C CA . ARG A 1 209 ? 9.517 -18.318 -11.614 1.00 95.56 209 ARG A CA 1
ATOM 1553 C C . ARG A 1 209 ? 9.263 -16.818 -11.523 1.00 95.56 209 ARG A C 1
ATOM 1555 O O . ARG A 1 209 ? 8.117 -16.378 -11.607 1.00 95.56 209 ARG A O 1
ATOM 1562 N N . HIS A 1 210 ? 10.323 -16.022 -11.395 1.00 97.12 210 HIS A N 1
ATOM 1563 C CA . HIS A 1 210 ? 10.229 -14.562 -11.455 1.00 97.12 210 HIS A CA 1
ATOM 1564 C C . HIS A 1 210 ? 9.952 -14.086 -12.889 1.00 97.12 210 HIS A C 1
ATOM 1566 O O . HIS A 1 210 ? 9.130 -13.194 -13.094 1.00 97.12 210 HIS A O 1
ATOM 1572 N N . ALA A 1 211 ? 10.568 -14.717 -13.893 1.00 97.44 211 ALA A N 1
ATOM 1573 C CA . ALA A 1 211 ? 10.328 -14.399 -15.300 1.00 97.44 211 ALA A CA 1
ATOM 1574 C C . ALA A 1 211 ? 8.868 -14.660 -15.716 1.00 97.44 211 ALA A C 1
ATOM 1576 O O . ALA A 1 211 ? 8.309 -13.899 -16.504 1.00 97.44 211 ALA A O 1
ATOM 1577 N N . ALA A 1 212 ? 8.219 -15.683 -15.150 1.00 97.94 212 ALA A N 1
ATOM 1578 C CA . ALA A 1 212 ? 6.820 -16.008 -15.429 1.00 97.94 212 ALA A CA 1
ATOM 1579 C C . ALA A 1 212 ? 5.833 -14.914 -14.975 1.00 97.94 212 ALA A C 1
ATOM 1581 O O . ALA A 1 212 ? 4.790 -14.718 -15.608 1.00 97.94 212 ALA A O 1
ATOM 1582 N N . VAL A 1 213 ? 6.157 -14.182 -13.903 1.00 98.56 213 VAL A N 1
ATOM 1583 C CA . VAL A 1 213 ? 5.323 -13.074 -13.405 1.00 98.56 213 VAL A CA 1
ATOM 1584 C C . VAL A 1 213 ? 5.739 -11.710 -13.954 1.00 98.56 213 VAL A C 1
ATOM 1586 O O . VAL A 1 213 ? 4.955 -10.770 -13.863 1.00 98.56 213 VAL A O 1
ATOM 1589 N N . LEU A 1 214 ? 6.937 -11.591 -14.532 1.00 98.44 214 LEU A N 1
ATOM 1590 C CA . LEU A 1 214 ? 7.505 -10.326 -14.990 1.00 98.44 214 LEU A CA 1
ATOM 1591 C C . LEU A 1 214 ? 6.590 -9.599 -15.993 1.00 98.44 214 LEU A C 1
ATOM 1593 O O . LEU A 1 214 ? 6.219 -10.132 -17.041 1.00 98.44 214 LEU A O 1
ATOM 1597 N N . LEU A 1 215 ? 6.289 -8.339 -15.673 1.00 98.19 215 LEU A N 1
ATOM 1598 C CA . LEU A 1 215 ? 5.638 -7.366 -16.551 1.00 98.19 215 LEU A CA 1
ATOM 1599 C C . LEU A 1 215 ? 6.469 -6.066 -16.553 1.00 98.19 215 LEU A C 1
ATOM 1601 O O . LEU A 1 215 ? 7.685 -6.104 -16.739 1.00 98.19 215 LEU A O 1
ATOM 1605 N N . ASP A 1 216 ? 5.845 -4.910 -16.320 1.00 97.69 216 ASP A N 1
ATOM 1606 C CA . ASP A 1 216 ? 6.547 -3.630 -16.147 1.00 97.69 216 ASP A CA 1
ATOM 1607 C C . ASP A 1 216 ? 7.172 -3.495 -14.745 1.00 97.69 216 ASP A C 1
ATOM 1609 O O . ASP A 1 216 ? 7.906 -2.541 -14.481 1.00 97.69 216 ASP A O 1
ATOM 1613 N N . SER A 1 217 ? 6.888 -4.450 -13.861 1.00 98.31 217 SER A N 1
ATOM 1614 C CA . SER A 1 217 ? 7.531 -4.650 -12.567 1.00 98.31 217 SER A CA 1
ATOM 1615 C C . SER A 1 217 ? 7.603 -6.139 -12.213 1.00 98.31 217 SER A C 1
ATOM 1617 O O . SER A 1 217 ? 6.909 -6.967 -12.816 1.00 98.31 217 SER A O 1
ATOM 1619 N N . CYS A 1 218 ? 8.430 -6.473 -11.225 1.00 97.88 218 CYS A N 1
ATOM 1620 C CA . CYS A 1 218 ? 8.499 -7.788 -10.593 1.00 97.88 218 CYS A CA 1
ATOM 1621 C C . CYS A 1 218 ? 8.913 -7.633 -9.126 1.00 97.88 218 CYS A C 1
ATOM 1623 O O . CYS A 1 218 ? 9.871 -6.929 -8.808 1.00 97.88 218 CYS A O 1
ATOM 1625 N N . VAL A 1 219 ? 8.203 -8.307 -8.223 1.00 97.69 219 VAL A N 1
ATOM 1626 C CA . VAL A 1 219 ? 8.433 -8.247 -6.775 1.00 97.69 219 VAL A CA 1
ATOM 1627 C C . VAL A 1 219 ? 8.331 -9.639 -6.166 1.00 97.69 219 VAL A C 1
ATOM 1629 O O . VAL A 1 219 ? 7.473 -10.427 -6.562 1.00 97.69 219 VAL A O 1
ATOM 1632 N N . VAL A 1 220 ? 9.182 -9.916 -5.175 1.00 96.81 220 VAL A N 1
ATOM 1633 C CA . VAL A 1 220 ? 9.199 -11.167 -4.407 1.00 96.81 220 VAL A CA 1
ATOM 1634 C C . VAL A 1 220 ? 8.992 -10.855 -2.928 1.00 96.81 220 VAL A C 1
ATOM 1636 O O . VAL A 1 220 ? 9.676 -10.016 -2.340 1.00 96.81 220 VAL A O 1
ATOM 1639 N N . GLU A 1 221 ? 8.024 -11.528 -2.323 1.00 95.31 221 GLU A N 1
ATOM 1640 C CA . GLU A 1 221 ? 7.744 -11.492 -0.889 1.00 95.31 221 GLU A CA 1
ATOM 1641 C C . GLU A 1 221 ? 8.601 -12.554 -0.167 1.00 95.31 221 GLU A C 1
ATOM 1643 O O . GLU A 1 221 ? 9.078 -13.508 -0.781 1.00 95.31 221 GLU A O 1
ATOM 1648 N N . ARG A 1 222 ? 8.840 -12.413 1.142 1.00 92.75 222 ARG A N 1
ATOM 1649 C CA . ARG A 1 222 ? 9.703 -13.315 1.929 1.00 92.75 222 ARG A CA 1
ATOM 1650 C C . ARG A 1 222 ? 9.216 -14.762 1.974 1.00 92.75 222 ARG A C 1
ATOM 1652 O O . ARG A 1 222 ? 10.036 -15.662 2.126 1.00 92.75 222 ARG A O 1
ATOM 1659 N N . SER A 1 223 ? 7.914 -14.993 1.839 1.00 94.25 223 SER A N 1
ATOM 1660 C CA . SER A 1 223 ? 7.324 -16.324 1.648 1.00 94.25 223 SER A CA 1
ATOM 1661 C C . SER A 1 223 ? 7.766 -16.994 0.347 1.00 94.25 223 SER A C 1
ATOM 1663 O O . SER A 1 223 ? 7.596 -18.198 0.198 1.00 94.25 223 SER A O 1
ATOM 1665 N N . GLY A 1 224 ? 8.304 -16.223 -0.599 1.00 95.44 224 GLY A N 1
ATOM 1666 C CA . GLY A 1 224 ? 8.566 -16.636 -1.965 1.00 95.44 224 GLY A CA 1
ATOM 1667 C C . GLY A 1 224 ? 7.416 -16.324 -2.919 1.00 95.44 224 GLY A C 1
ATOM 1668 O O . GLY A 1 224 ? 7.596 -16.507 -4.118 1.00 95.44 224 GLY A O 1
ATOM 1669 N N . ALA A 1 225 ? 6.245 -15.857 -2.470 1.00 97.12 225 ALA A N 1
ATOM 1670 C CA . ALA A 1 225 ? 5.214 -15.395 -3.401 1.00 97.12 225 ALA A CA 1
ATOM 1671 C C . ALA A 1 225 ? 5.763 -14.246 -4.264 1.00 97.12 225 ALA A C 1
ATOM 1673 O O . ALA A 1 225 ? 6.425 -13.345 -3.746 1.00 97.12 225 ALA A O 1
ATOM 1674 N N . CYS A 1 226 ? 5.501 -14.259 -5.568 1.00 98.00 226 CYS A N 1
ATOM 1675 C CA . CYS A 1 226 ? 5.976 -13.210 -6.467 1.00 98.00 226 CYS A CA 1
ATOM 1676 C C . CYS A 1 226 ? 4.866 -12.703 -7.382 1.00 98.00 226 CYS A C 1
ATOM 1678 O O . CYS A 1 226 ? 3.904 -13.410 -7.690 1.00 98.00 226 CYS A O 1
ATOM 1680 N N . ALA A 1 227 ? 4.982 -11.444 -7.789 1.00 98.75 227 ALA A N 1
ATOM 1681 C CA . ALA A 1 227 ? 4.031 -10.817 -8.688 1.00 98.75 227 ALA A CA 1
ATOM 1682 C C . ALA A 1 227 ? 4.718 -9.798 -9.593 1.00 98.75 227 ALA A C 1
ATOM 1684 O O . ALA A 1 227 ? 5.676 -9.140 -9.186 1.00 98.75 227 ALA A O 1
ATOM 1685 N N . GLY A 1 228 ? 4.182 -9.629 -10.794 1.00 98.81 228 GLY A N 1
ATOM 1686 C CA . GLY A 1 228 ? 4.496 -8.509 -11.668 1.00 98.81 228 GLY A CA 1
ATOM 1687 C C . GLY A 1 228 ? 3.224 -7.803 -12.100 1.00 98.81 228 GLY A C 1
ATOM 1688 O O . GLY A 1 228 ? 2.134 -8.385 -12.101 1.00 98.81 228 GLY A O 1
ATOM 1689 N N . ALA A 1 229 ? 3.361 -6.522 -12.428 1.00 98.94 229 ALA A N 1
ATOM 1690 C CA . ALA A 1 229 ? 2.241 -5.698 -12.848 1.00 98.94 229 ALA A CA 1
ATOM 1691 C C . ALA A 1 229 ? 2.589 -4.832 -14.059 1.00 98.94 229 ALA A C 1
ATOM 1693 O O . ALA A 1 229 ? 3.735 -4.423 -14.252 1.00 98.94 229 ALA A O 1
ATOM 1694 N N . ARG A 1 230 ? 1.568 -4.510 -14.848 1.00 98.88 230 ARG A N 1
ATOM 1695 C CA . ARG A 1 230 ? 1.564 -3.415 -15.817 1.00 98.88 230 ARG A CA 1
ATOM 1696 C C . ARG A 1 230 ? 0.372 -2.523 -15.518 1.00 98.88 230 ARG A C 1
ATOM 1698 O O . ARG A 1 230 ? -0.720 -3.011 -15.240 1.00 98.88 230 ARG A O 1
ATOM 1705 N N . VAL A 1 231 ? 0.604 -1.221 -15.553 1.00 98.88 231 VAL A N 1
ATOM 1706 C CA . VAL A 1 231 ? -0.435 -0.206 -15.398 1.00 98.88 231 VAL A CA 1
ATOM 1707 C C . VAL A 1 231 ? -0.365 0.667 -16.631 1.00 98.88 231 VAL A C 1
ATOM 1709 O O . VAL A 1 231 ? 0.706 1.188 -16.929 1.00 98.88 231 VAL A O 1
ATOM 1712 N N . ASP A 1 232 ? -1.488 0.802 -17.324 1.00 98.62 232 ASP A N 1
ATOM 1713 C CA . ASP A 1 232 ? -1.599 1.620 -18.525 1.00 98.62 232 ASP A CA 1
ATOM 1714 C C . ASP A 1 232 ? -2.231 2.967 -18.149 1.00 98.62 232 ASP A C 1
ATOM 1716 O O . ASP A 1 232 ? -3.326 3.030 -17.575 1.00 98.62 232 ASP A O 1
ATOM 1720 N N . VAL A 1 233 ? -1.500 4.045 -18.434 1.00 98.38 233 VAL A N 1
ATOM 1721 C CA . VAL A 1 233 ? -1.936 5.433 -18.262 1.00 98.38 233 VAL A CA 1
ATOM 1722 C C . VAL A 1 233 ? -1.919 6.088 -19.634 1.00 98.38 233 VAL A C 1
ATOM 1724 O O . VAL A 1 233 ? -0.891 6.054 -20.302 1.00 98.38 233 VAL A O 1
ATOM 1727 N N . ASP A 1 234 ? -3.021 6.714 -20.036 1.00 97.62 234 ASP A N 1
ATOM 1728 C CA . ASP A 1 234 ? -3.069 7.471 -21.286 1.00 97.62 234 ASP A CA 1
ATOM 1729 C C . ASP A 1 234 ? -2.138 8.698 -21.208 1.00 97.62 234 ASP A C 1
ATOM 1731 O O . ASP A 1 234 ? -2.302 9.571 -20.349 1.00 97.62 234 ASP A O 1
ATOM 1735 N N . ASP A 1 235 ? -1.167 8.787 -22.120 1.00 95.25 235 ASP A N 1
ATOM 1736 C CA . ASP A 1 235 ? -0.098 9.800 -22.093 1.00 95.25 235 ASP A CA 1
ATOM 1737 C C . ASP A 1 235 ? -0.608 11.247 -22.275 1.00 95.25 235 ASP A C 1
ATOM 1739 O O . ASP A 1 235 ? 0.070 12.221 -21.920 1.00 95.25 235 ASP A O 1
ATOM 1743 N N . VAL A 1 236 ? -1.816 11.429 -22.823 1.00 94.31 236 VAL A N 1
ATOM 1744 C CA . VAL A 1 236 ? -2.384 12.748 -23.155 1.00 94.31 236 VAL A CA 1
ATOM 1745 C C . VAL A 1 236 ? -3.303 13.264 -22.046 1.00 94.31 236 VAL A C 1
ATOM 1747 O O . VAL A 1 236 ? -3.213 14.418 -21.618 1.00 94.31 236 VAL A O 1
ATOM 1750 N N . THR A 1 237 ? -4.200 12.421 -21.565 1.00 96.00 237 THR A N 1
ATOM 1751 C CA . THR A 1 237 ? -5.228 12.739 -20.576 1.00 96.00 237 THR A CA 1
ATOM 1752 C C . THR A 1 237 ? -4.762 12.426 -19.159 1.00 96.00 237 THR A C 1
ATOM 1754 O O . THR A 1 237 ? -5.144 13.138 -18.230 1.00 96.00 237 THR A O 1
ATOM 1757 N N . GLY A 1 238 ? -3.913 11.410 -18.988 1.00 95.75 238 GLY A N 1
ATOM 1758 C CA . GLY A 1 238 ? -3.537 10.838 -17.700 1.00 95.75 238 GLY A CA 1
ATOM 1759 C C . GLY A 1 238 ? -4.567 9.851 -17.142 1.00 95.75 238 GLY A C 1
ATOM 1760 O O . GLY A 1 238 ? -4.496 9.534 -15.956 1.00 95.75 238 GLY A O 1
ATOM 1761 N N . ALA A 1 239 ? -5.552 9.400 -17.925 1.00 97.44 239 ALA A N 1
ATOM 1762 C CA . ALA A 1 239 ? -6.547 8.434 -17.462 1.00 97.44 239 ALA A CA 1
ATOM 1763 C C . ALA A 1 239 ? -5.911 7.060 -17.184 1.00 97.44 239 ALA A C 1
ATOM 1765 O O . ALA A 1 239 ? -5.050 6.616 -17.936 1.00 97.44 239 ALA A O 1
ATOM 1766 N N . LEU A 1 240 ? -6.343 6.385 -16.112 1.00 98.12 240 LEU A N 1
ATOM 1767 C CA . LEU A 1 240 ? -6.009 4.976 -15.885 1.00 98.12 240 LEU A CA 1
ATOM 1768 C C . LEU A 1 240 ? -6.855 4.113 -16.821 1.00 98.12 240 LEU A C 1
ATOM 1770 O O . LEU A 1 240 ? -8.084 4.155 -16.735 1.00 98.12 240 LEU A O 1
ATOM 1774 N N . GLU A 1 241 ? -6.214 3.323 -17.676 1.00 98.12 241 GLU A N 1
ATOM 1775 C CA . GLU A 1 241 ? -6.911 2.528 -18.692 1.00 98.12 241 GLU A CA 1
ATOM 1776 C C . GLU A 1 241 ? -7.025 1.054 -18.313 1.00 98.12 241 GLU A C 1
ATOM 1778 O O . GLU A 1 241 ? -8.077 0.451 -18.524 1.00 98.12 241 GLU A O 1
ATOM 1783 N N . ARG A 1 242 ? -5.971 0.468 -17.730 1.00 98.56 242 ARG A N 1
ATOM 1784 C CA . ARG A 1 242 ? -5.930 -0.959 -17.379 1.00 98.56 242 ARG A CA 1
ATOM 1785 C C . ARG A 1 242 ? -4.861 -1.263 -16.335 1.00 98.56 242 ARG A C 1
ATOM 1787 O O . ARG A 1 242 ? -3.843 -0.576 -16.248 1.00 98.56 242 ARG A O 1
ATOM 1794 N N . VAL A 1 243 ? -5.088 -2.324 -15.566 1.00 98.88 243 VAL A N 1
ATOM 1795 C CA . VAL A 1 243 ? -4.072 -2.968 -14.725 1.00 98.88 243 VAL A CA 1
ATOM 1796 C C . VAL A 1 243 ? -4.007 -4.453 -15.075 1.00 98.88 243 VAL A C 1
ATOM 1798 O O . VAL A 1 243 ? -5.003 -5.158 -14.935 1.00 98.88 243 VAL A O 1
ATOM 1801 N N . GLU A 1 244 ? -2.840 -4.933 -15.499 1.00 98.94 244 GLU A N 1
ATOM 1802 C CA . GLU A 1 244 ? -2.539 -6.359 -15.676 1.00 98.94 244 GLU A CA 1
ATOM 1803 C C . GLU A 1 244 ? -1.658 -6.827 -14.513 1.00 98.94 244 GLU A C 1
ATOM 1805 O O . GLU A 1 244 ? -0.668 -6.175 -14.177 1.00 98.94 244 GLU A O 1
ATOM 1810 N N . ILE A 1 245 ? -2.012 -7.953 -13.898 1.00 98.94 245 ILE A N 1
ATOM 1811 C CA . ILE A 1 245 ? -1.271 -8.582 -12.803 1.00 98.94 245 ILE A CA 1
ATOM 1812 C C . ILE A 1 245 ? -0.999 -10.035 -13.162 1.00 98.94 245 ILE A C 1
ATOM 1814 O O . ILE A 1 245 ? -1.914 -10.771 -13.534 1.00 98.94 245 ILE A O 1
ATOM 1818 N N . ARG A 1 246 ? 0.240 -10.473 -12.944 1.00 98.88 246 ARG A N 1
ATOM 1819 C CA . ARG A 1 246 ? 0.597 -11.891 -12.853 1.00 98.88 246 ARG A CA 1
ATOM 1820 C C . ARG A 1 246 ? 1.064 -12.180 -11.444 1.00 98.88 246 ARG A C 1
ATOM 1822 O O . ARG A 1 246 ? 1.907 -11.456 -10.924 1.00 98.88 246 ARG A O 1
ATOM 1829 N N . VAL A 1 247 ? 0.517 -13.218 -10.825 1.00 98.75 247 VAL A N 1
ATOM 1830 C CA . VAL A 1 247 ? 0.864 -13.611 -9.457 1.00 98.75 247 VAL A CA 1
ATOM 1831 C C . VAL A 1 247 ? 1.153 -15.103 -9.397 1.00 98.75 247 VAL A C 1
ATOM 1833 O O . VAL A 1 247 ? 0.354 -15.912 -9.857 1.00 98.75 247 VAL A O 1
ATOM 1836 N N . ASN A 1 248 ? 2.288 -15.462 -8.811 1.00 98.44 248 ASN A N 1
ATOM 1837 C CA . ASN A 1 248 ? 2.608 -16.824 -8.415 1.00 98.44 248 ASN A CA 1
ATOM 1838 C C . ASN A 1 248 ? 2.533 -16.902 -6.884 1.00 98.44 248 ASN A C 1
ATOM 1840 O O . ASN A 1 248 ? 3.292 -16.237 -6.170 1.00 98.44 248 ASN A O 1
ATOM 1844 N N . ALA A 1 249 ? 1.610 -17.725 -6.392 1.00 97.62 249 ALA A N 1
ATOM 1845 C CA . ALA A 1 249 ? 1.366 -17.938 -4.970 1.00 97.62 249 ALA A CA 1
ATOM 1846 C C . ALA A 1 249 ? 1.507 -19.421 -4.571 1.00 97.62 249 ALA A C 1
ATOM 1848 O O . ALA A 1 249 ? 0.898 -19.825 -3.582 1.00 97.62 249 ALA A O 1
ATOM 1849 N N . GLY A 1 250 ? 2.269 -20.223 -5.328 1.00 97.50 250 GLY A N 1
ATOM 1850 C CA . GLY A 1 250 ? 2.165 -21.687 -5.267 1.00 97.50 250 GLY A CA 1
ATOM 1851 C C . GLY A 1 250 ? 0.775 -22.159 -5.710 1.00 97.50 250 GLY A C 1
ATOM 1852 O O . GLY A 1 250 ? 0.104 -21.445 -6.456 1.00 97.50 250 GLY A O 1
ATOM 1853 N N . ASP A 1 251 ? 0.326 -23.304 -5.197 1.00 97.06 251 ASP A N 1
ATOM 1854 C CA . ASP A 1 251 ? -1.024 -23.849 -5.369 1.00 97.06 251 ASP A CA 1
ATOM 1855 C C . ASP A 1 251 ? -1.994 -23.127 -4.413 1.00 97.06 251 ASP A C 1
ATOM 1857 O O . ASP A 1 251 ? -1.965 -23.366 -3.198 1.00 97.06 251 ASP A O 1
ATOM 1861 N N . PRO A 1 252 ? -2.806 -22.166 -4.890 1.00 96.12 252 PRO A N 1
ATOM 1862 C CA . PRO A 1 252 ? -3.619 -21.344 -4.011 1.00 96.12 252 PRO A CA 1
ATOM 1863 C C . PRO A 1 252 ? -4.761 -22.155 -3.393 1.00 96.12 252 PRO A C 1
ATOM 1865 O O . PRO A 1 252 ? -5.435 -22.929 -4.061 1.00 96.12 252 PRO A O 1
ATOM 1868 N N . LEU A 1 253 ? -5.072 -21.882 -2.122 1.00 95.94 253 LEU A N 1
ATOM 1869 C CA . LEU A 1 253 ? -6.196 -22.533 -1.430 1.00 95.94 253 LEU A CA 1
ATOM 1870 C C . LEU A 1 253 ? -7.548 -22.301 -2.126 1.00 95.94 253 LEU A C 1
ATOM 1872 O O . LEU A 1 253 ? -8.428 -23.153 -2.061 1.00 95.94 253 LEU A O 1
ATOM 1876 N N . ASP A 1 254 ? -7.721 -21.122 -2.728 1.00 97.06 254 ASP A N 1
ATOM 1877 C CA . ASP A 1 254 ? -8.894 -20.752 -3.515 1.00 97.06 254 ASP A CA 1
ATOM 1878 C C . ASP A 1 254 ? -8.529 -19.620 -4.492 1.00 97.06 254 ASP A C 1
ATOM 1880 O O . ASP A 1 254 ? -8.159 -18.511 -4.088 1.00 97.06 254 ASP A O 1
ATOM 1884 N N . GLU A 1 255 ? -8.630 -19.888 -5.795 1.00 96.94 255 GLU A N 1
ATOM 1885 C CA . GLU A 1 255 ? -8.267 -18.916 -6.833 1.00 96.94 255 GLU A CA 1
ATOM 1886 C C . GLU A 1 255 ? -9.180 -17.686 -6.857 1.00 96.94 255 GLU A C 1
ATOM 1888 O O . GLU A 1 255 ? -8.723 -16.578 -7.145 1.00 96.94 255 GLU A O 1
ATOM 1893 N N . VAL A 1 256 ? -10.472 -17.853 -6.566 1.00 97.62 256 VAL A N 1
ATOM 1894 C CA . VAL A 1 256 ? -11.448 -16.750 -6.584 1.00 97.62 256 VAL A CA 1
ATOM 1895 C C . VAL A 1 256 ? -11.105 -15.728 -5.498 1.00 97.62 256 VAL A C 1
ATOM 1897 O O . VAL A 1 256 ? -11.100 -14.513 -5.730 1.00 97.62 256 VAL A O 1
ATOM 1900 N N . THR A 1 257 ? -10.753 -16.226 -4.319 1.00 95.81 257 THR A N 1
ATOM 1901 C CA . THR A 1 257 ? -10.299 -15.446 -3.173 1.00 95.81 257 THR A CA 1
ATOM 1902 C C . THR A 1 257 ? -8.963 -14.774 -3.475 1.00 95.81 257 THR A C 1
ATOM 1904 O O . THR A 1 257 ? -8.825 -13.575 -3.228 1.00 95.81 257 THR A O 1
ATOM 1907 N N . LEU A 1 258 ? -8.004 -15.487 -4.082 1.00 97.06 258 LEU A N 1
ATOM 1908 C CA . LEU A 1 258 ? -6.724 -14.897 -4.489 1.00 97.06 258 LEU A CA 1
ATOM 1909 C C . LEU A 1 258 ? -6.918 -13.746 -5.489 1.00 97.06 258 LEU A C 1
ATOM 1911 O O . LEU A 1 258 ? -6.368 -12.663 -5.285 1.00 97.06 258 LEU A O 1
ATOM 1915 N N . ARG A 1 259 ? -7.753 -13.931 -6.522 1.00 98.31 259 ARG A N 1
ATOM 1916 C CA . ARG A 1 259 ? -8.084 -12.867 -7.487 1.00 98.31 259 ARG A CA 1
ATOM 1917 C C . ARG A 1 259 ? -8.714 -11.663 -6.792 1.00 98.31 259 ARG A C 1
ATOM 1919 O O . ARG A 1 259 ? -8.304 -10.535 -7.047 1.00 98.31 259 ARG A O 1
ATOM 1926 N N . SER A 1 260 ? -9.632 -11.899 -5.855 1.00 96.44 260 SER A N 1
ATOM 1927 C CA . SER A 1 260 ? -10.274 -10.833 -5.072 1.00 96.44 260 SER A CA 1
ATOM 1928 C C . SER A 1 260 ? -9.262 -10.035 -4.238 1.00 96.44 260 SER A C 1
ATOM 1930 O O . SER A 1 260 ? -9.304 -8.801 -4.224 1.00 96.44 260 SER A O 1
ATOM 1932 N N . TYR A 1 261 ? -8.318 -10.714 -3.579 1.00 95.44 261 TYR A N 1
ATOM 1933 C CA . TYR A 1 261 ? -7.247 -10.053 -2.829 1.00 95.44 261 TYR A CA 1
ATOM 1934 C C . TYR A 1 261 ? -6.281 -9.285 -3.734 1.00 95.44 261 TYR A C 1
ATOM 1936 O O . TYR A 1 261 ? -5.907 -8.164 -3.389 1.00 95.44 261 TYR A O 1
ATOM 1944 N N . ALA A 1 262 ? -5.918 -9.835 -4.895 1.00 98.25 262 ALA A N 1
ATOM 1945 C CA . ALA A 1 262 ? -5.071 -9.156 -5.873 1.00 98.25 262 ALA A CA 1
ATOM 1946 C C . ALA A 1 262 ? -5.735 -7.875 -6.414 1.00 98.25 262 ALA A C 1
ATOM 1948 O O . ALA A 1 262 ? -5.094 -6.826 -6.467 1.00 98.25 262 ALA A O 1
ATOM 1949 N N . THR A 1 263 ? -7.037 -7.910 -6.722 1.00 98.06 263 THR A N 1
ATOM 1950 C CA . THR A 1 263 ? -7.794 -6.713 -7.130 1.00 98.06 263 THR A CA 1
ATOM 1951 C C . THR A 1 263 ? -7.848 -5.662 -6.017 1.00 98.06 263 THR A C 1
ATOM 1953 O O . THR A 1 263 ? -7.650 -4.474 -6.278 1.00 98.06 263 THR A O 1
ATOM 1956 N N . GLY A 1 264 ? -8.068 -6.078 -4.765 1.00 95.88 264 GLY A N 1
ATOM 1957 C CA . GLY A 1 264 ? -8.029 -5.172 -3.612 1.00 95.88 264 GLY A CA 1
ATOM 1958 C C . GLY A 1 264 ? -6.645 -4.550 -3.385 1.00 95.88 264 GLY A C 1
ATOM 1959 O O . GLY A 1 264 ? -6.541 -3.357 -3.104 1.00 95.88 264 GLY A O 1
ATOM 1960 N N . ALA A 1 265 ? -5.578 -5.334 -3.559 1.00 97.31 265 ALA A N 1
ATOM 1961 C CA . ALA A 1 265 ? -4.199 -4.859 -3.484 1.00 97.31 265 ALA A CA 1
ATOM 1962 C C . ALA A 1 265 ? -3.893 -3.822 -4.576 1.00 97.31 265 ALA A C 1
ATOM 1964 O O . ALA A 1 265 ? -3.306 -2.784 -4.273 1.00 97.31 265 ALA A O 1
ATOM 1965 N N . ALA A 1 266 ? -4.358 -4.054 -5.808 1.00 98.69 266 ALA A N 1
ATOM 1966 C CA . ALA A 1 266 ? -4.218 -3.111 -6.915 1.00 98.69 266 ALA A CA 1
ATOM 1967 C C . ALA A 1 266 ? -4.904 -1.768 -6.623 1.00 98.69 266 ALA A C 1
ATOM 1969 O O . ALA A 1 266 ? -4.302 -0.711 -6.804 1.00 98.69 266 ALA A O 1
ATOM 1970 N N . HIS A 1 267 ? -6.141 -1.809 -6.115 1.00 97.75 267 HIS A N 1
ATOM 1971 C CA . HIS A 1 267 ? -6.898 -0.615 -5.723 1.00 97.75 267 HIS A CA 1
ATOM 1972 C C . HIS A 1 267 ? -6.152 0.212 -4.669 1.00 97.75 267 HIS A C 1
ATOM 1974 O O . HIS A 1 267 ? -5.951 1.413 -4.861 1.00 97.75 267 HIS A O 1
ATOM 1980 N N . MET A 1 268 ? -5.667 -0.432 -3.603 1.00 96.81 268 MET A N 1
ATOM 1981 C CA . MET A 1 268 ? -4.913 0.265 -2.557 1.00 96.81 268 MET A CA 1
ATOM 1982 C C . MET A 1 268 ? -3.559 0.790 -3.050 1.00 96.81 268 MET A C 1
ATOM 1984 O O . MET A 1 268 ? -3.116 1.836 -2.579 1.00 96.81 268 MET A O 1
ATOM 1988 N N . ALA A 1 269 ? -2.884 0.078 -3.958 1.00 98.50 269 ALA A N 1
ATOM 1989 C CA . ALA A 1 269 ? -1.597 0.496 -4.512 1.00 98.50 269 ALA A CA 1
ATOM 1990 C C . ALA A 1 269 ? -1.750 1.735 -5.403 1.00 98.50 269 ALA A C 1
ATOM 1992 O O . ALA A 1 269 ? -1.031 2.718 -5.215 1.00 98.50 269 ALA A O 1
ATOM 1993 N N . LEU A 1 270 ? -2.740 1.730 -6.305 1.00 98.69 270 LEU A N 1
ATOM 1994 C CA . LEU A 1 270 ? -3.102 2.900 -7.111 1.00 98.69 270 LEU A CA 1
ATOM 1995 C C . LEU A 1 270 ? -3.463 4.088 -6.215 1.00 98.69 270 LEU A C 1
ATOM 1997 O O . LEU A 1 270 ? -2.957 5.191 -6.418 1.00 98.69 270 LEU A O 1
ATOM 2001 N N . GLY A 1 271 ? -4.297 3.851 -5.197 1.00 97.94 271 GLY A N 1
ATOM 2002 C CA . GLY A 1 271 ? -4.664 4.856 -4.207 1.00 97.94 271 GLY A CA 1
ATOM 2003 C C . GLY A 1 271 ? -3.434 5.441 -3.524 1.00 97.94 271 GLY A C 1
ATOM 2004 O O . GLY A 1 271 ? -3.242 6.651 -3.557 1.00 97.94 271 GLY A O 1
ATOM 2005 N N . TRP A 1 272 ? -2.555 4.601 -2.977 1.00 98.00 272 TRP A N 1
ATOM 2006 C CA . TRP A 1 272 ? -1.337 5.036 -2.292 1.00 98.00 272 TRP A CA 1
ATOM 2007 C C . TRP A 1 272 ? -0.425 5.904 -3.166 1.00 98.00 272 TRP A C 1
ATOM 2009 O O . TRP A 1 272 ? 0.031 6.958 -2.719 1.00 98.00 272 TRP A O 1
ATOM 2019 N N . VAL A 1 273 ? -0.193 5.492 -4.415 1.00 98.62 273 VAL A N 1
ATOM 2020 C CA . VAL A 1 273 ? 0.663 6.231 -5.352 1.00 98.62 273 VAL A CA 1
ATOM 2021 C C . VAL A 1 273 ? 0.019 7.554 -5.761 1.00 98.62 273 VAL A C 1
ATOM 2023 O O . VAL A 1 273 ? 0.697 8.580 -5.818 1.00 98.62 273 VAL A O 1
ATOM 2026 N N . LEU A 1 274 ? -1.284 7.564 -6.053 1.00 98.38 274 LEU A N 1
ATOM 2027 C CA . LEU A 1 274 ? -1.916 8.671 -6.773 1.00 98.38 274 LEU A CA 1
ATOM 2028 C C . LEU A 1 274 ? -2.676 9.640 -5.870 1.00 98.38 274 LEU A C 1
ATOM 2030 O O . LEU A 1 274 ? -2.601 10.849 -6.093 1.00 98.38 274 LEU A O 1
ATOM 2034 N N . THR A 1 275 ? -3.441 9.166 -4.887 1.00 97.38 275 THR A N 1
ATOM 2035 C CA . THR A 1 275 ? -4.502 9.988 -4.273 1.00 97.38 275 THR A CA 1
ATOM 2036 C C . THR A 1 275 ? -4.619 9.894 -2.758 1.00 97.38 275 THR A C 1
ATOM 2038 O O . THR A 1 275 ? -5.009 10.887 -2.137 1.00 97.38 275 THR A O 1
ATOM 2041 N N . GLU A 1 276 ? -4.296 8.752 -2.159 1.00 96.88 276 GLU A N 1
ATOM 2042 C CA . GLU A 1 276 ? -4.515 8.485 -0.746 1.00 96.88 276 GLU A CA 1
ATOM 2043 C C . GLU A 1 276 ? -3.508 9.206 0.143 1.00 96.88 276 GLU A C 1
ATOM 2045 O O . GLU A 1 276 ? -2.296 9.123 -0.038 1.00 96.88 276 GLU A O 1
ATOM 2050 N N . GLY A 1 277 ? -4.032 9.903 1.144 1.00 94.88 277 GLY A N 1
ATOM 2051 C CA . GLY A 1 277 ? -3.235 10.525 2.187 1.00 94.88 277 GLY A CA 1
ATOM 2052 C C . GLY A 1 277 ? -4.094 11.346 3.138 1.00 94.88 277 GLY A C 1
ATOM 2053 O O . GLY A 1 277 ? -5.153 11.843 2.751 1.00 94.88 277 GLY A O 1
ATOM 2054 N N . ILE A 1 278 ? -3.629 11.502 4.374 1.00 95.00 278 ILE A N 1
ATOM 2055 C CA . ILE A 1 278 ? -4.271 12.333 5.396 1.00 95.00 278 ILE A CA 1
ATOM 2056 C C . ILE A 1 278 ? -3.362 13.481 5.813 1.00 95.00 278 ILE A C 1
ATOM 2058 O O . ILE A 1 278 ? -2.139 13.358 5.845 1.00 95.00 278 ILE A O 1
ATOM 2062 N N . THR A 1 279 ? -3.978 14.603 6.150 1.00 94.38 279 THR A N 1
ATOM 2063 C CA . THR A 1 279 ? -3.287 15.751 6.729 1.00 94.38 279 THR A CA 1
ATOM 2064 C C . THR A 1 279 ? -3.143 15.548 8.231 1.00 94.38 279 THR A C 1
ATOM 2066 O O . THR A 1 279 ? -4.105 15.166 8.905 1.00 94.38 279 THR A O 1
ATOM 2069 N N . VAL A 1 280 ? -1.953 15.833 8.749 1.00 93.25 280 VAL A N 1
ATOM 2070 C CA . VAL A 1 280 ? -1.639 15.810 10.177 1.00 93.25 280 VAL A CA 1
ATOM 2071 C C . VAL A 1 280 ? -1.150 17.189 10.570 1.00 93.25 280 VAL A C 1
ATOM 2073 O O . VAL A 1 280 ? -0.371 17.801 9.842 1.00 93.25 280 VAL A O 1
ATOM 2076 N N . ASP A 1 281 ? -1.647 17.683 11.692 1.00 90.69 281 ASP A N 1
ATOM 2077 C CA . ASP A 1 281 ? -1.233 18.957 12.251 1.00 90.69 281 ASP A CA 1
ATOM 2078 C C . ASP A 1 281 ? 0.207 18.860 12.774 1.00 90.69 281 ASP A C 1
ATOM 2080 O O . ASP A 1 281 ? 0.527 17.984 13.579 1.00 90.69 281 ASP A O 1
ATOM 2084 N N . ALA A 1 282 ? 1.089 19.734 12.289 1.00 84.94 282 ALA A N 1
ATOM 2085 C CA . ALA A 1 282 ? 2.516 19.663 12.596 1.00 84.94 282 ALA A CA 1
ATOM 2086 C C . ALA A 1 282 ? 2.844 20.029 14.055 1.00 84.94 282 ALA A C 1
ATOM 2088 O O . ALA A 1 282 ? 3.871 19.590 14.572 1.00 84.94 282 ALA A O 1
ATOM 2089 N N . GLU A 1 283 ? 1.991 20.815 14.721 1.00 85.69 283 GLU A N 1
ATOM 2090 C CA . GLU A 1 283 ? 2.214 21.262 16.100 1.00 85.69 283 GLU A CA 1
ATOM 2091 C C . GLU A 1 283 ? 1.682 20.248 17.116 1.00 85.69 283 GLU A C 1
ATOM 2093 O O . GLU A 1 283 ? 2.335 19.947 18.115 1.00 85.69 283 GLU A O 1
ATOM 2098 N N . THR A 1 284 ? 0.487 19.714 16.863 1.00 88.62 284 THR A N 1
ATOM 2099 C CA . THR A 1 284 ? -0.241 18.846 17.800 1.00 88.62 284 THR A CA 1
ATOM 2100 C C . THR A 1 284 ? -0.099 17.360 17.488 1.00 88.62 284 THR A C 1
ATOM 2102 O O . THR A 1 284 ? -0.303 16.536 18.377 1.00 88.62 284 THR A O 1
ATOM 2105 N N . GLY A 1 285 ? 0.239 16.999 16.247 1.00 88.56 285 GLY A N 1
ATOM 2106 C CA . GLY A 1 285 ? 0.281 15.612 15.780 1.00 88.56 285 GLY A CA 1
ATOM 2107 C C . GLY A 1 285 ? -1.093 14.998 15.491 1.00 88.56 285 GLY A C 1
ATOM 2108 O O . GLY A 1 285 ? -1.174 13.823 15.135 1.00 88.56 285 GLY A O 1
ATOM 2109 N N . GLU A 1 286 ? -2.177 15.768 15.612 1.00 90.94 286 GLU A N 1
ATOM 2110 C CA . GLU A 1 286 ? -3.538 15.272 15.406 1.00 90.94 286 GLU A CA 1
ATOM 2111 C C . GLU A 1 286 ? -3.881 15.124 13.911 1.00 90.94 286 GLU A C 1
ATOM 2113 O O . GLU A 1 286 ? -3.528 15.979 13.090 1.00 90.94 286 GLU A O 1
ATOM 2118 N N . PRO A 1 287 ? -4.632 14.077 13.520 1.00 93.69 287 PRO A N 1
ATOM 2119 C CA . PRO A 1 287 ? -5.115 13.941 12.155 1.00 93.69 287 PRO A CA 1
ATOM 2120 C C . PRO A 1 287 ? -6.257 14.933 11.894 1.00 93.69 287 PRO A C 1
ATOM 2122 O O . PRO A 1 287 ? -7.256 14.977 12.619 1.00 93.69 287 PRO A O 1
ATOM 2125 N N . LEU A 1 288 ? -6.135 15.703 10.813 1.00 93.62 288 LEU A N 1
ATOM 2126 C CA . LEU A 1 288 ? -7.105 16.730 10.421 1.00 93.62 288 LEU A CA 1
ATOM 2127 C C . LEU A 1 288 ? -8.171 16.204 9.449 1.00 93.62 288 LEU A C 1
ATOM 2129 O O . LEU A 1 288 ? -9.275 16.746 9.379 1.00 93.62 288 LEU A O 1
ATOM 2133 N N . ASP A 1 289 ? -7.858 15.137 8.714 1.00 94.50 289 ASP A N 1
ATOM 2134 C CA . ASP A 1 289 ? -8.802 14.439 7.845 1.00 94.50 289 ASP A CA 1
ATOM 2135 C C . ASP A 1 289 ? -9.421 13.259 8.595 1.00 94.50 289 ASP A C 1
ATOM 2137 O O . ASP A 1 289 ? -8.737 12.300 8.935 1.00 94.50 289 ASP A O 1
ATOM 2141 N N . LEU A 1 290 ? -10.732 13.319 8.850 1.00 93.19 290 LEU A N 1
ATOM 2142 C CA . LEU A 1 290 ? -11.422 12.362 9.732 1.00 93.19 290 LEU A CA 1
ATOM 2143 C C . LEU A 1 290 ? -12.580 11.611 9.058 1.00 93.19 290 LEU A C 1
ATOM 2145 O O . LEU A 1 290 ? -13.323 10.880 9.713 1.00 93.19 290 LEU A O 1
ATOM 2149 N N . THR A 1 291 ? -12.761 11.785 7.748 1.00 90.88 291 THR A N 1
ATOM 2150 C CA . THR A 1 291 ? -13.865 11.176 6.992 1.00 90.88 291 THR A CA 1
ATOM 2151 C C . THR A 1 291 ? -13.343 10.282 5.872 1.00 90.88 291 THR A C 1
ATOM 2153 O O . THR A 1 291 ? -12.348 10.597 5.235 1.00 90.88 291 THR A O 1
ATOM 2156 N N . ILE A 1 292 ? -14.064 9.212 5.527 1.00 90.94 292 ILE A N 1
ATOM 2157 C CA . ILE A 1 292 ? -13.682 8.338 4.398 1.00 90.94 292 ILE A CA 1
ATOM 2158 C C . ILE A 1 292 ? -13.498 9.136 3.097 1.00 90.94 292 ILE A C 1
ATOM 2160 O O . ILE A 1 292 ? -12.575 8.893 2.326 1.00 90.94 292 ILE A O 1
ATOM 2164 N N . ARG A 1 293 ? -14.336 10.160 2.884 1.00 89.94 293 ARG A N 1
ATOM 2165 C CA . ARG A 1 293 ? -14.262 11.044 1.713 1.00 89.94 293 ARG A CA 1
ATOM 2166 C C . ARG A 1 293 ? -12.987 11.896 1.679 1.00 89.94 293 ARG A C 1
ATOM 2168 O O . ARG A 1 293 ? -12.588 12.316 0.597 1.00 89.94 293 ARG A O 1
ATOM 2175 N N . SER A 1 294 ? -12.374 12.190 2.825 1.00 92.50 294 SER A N 1
ATOM 2176 C CA . SER A 1 294 ? -11.156 13.005 2.889 1.00 92.50 294 SER A CA 1
ATOM 2177 C C . SER A 1 294 ? -9.871 12.215 2.653 1.00 92.50 294 SER A C 1
ATOM 2179 O O . SER A 1 294 ? -8.859 12.836 2.369 1.00 92.50 294 SER A O 1
ATOM 2181 N N . PHE A 1 295 ? -9.898 10.880 2.703 1.00 94.12 295 PHE A N 1
ATOM 2182 C CA . PHE A 1 295 ? -8.678 10.063 2.615 1.00 94.12 295 PHE A CA 1
ATOM 2183 C C . PHE A 1 295 ? -8.140 9.882 1.197 1.00 94.12 295 PHE A C 1
ATOM 2185 O O . PHE A 1 295 ? -7.045 9.360 1.044 1.00 94.12 295 PHE A O 1
ATOM 2192 N N . GLY A 1 296 ? -8.890 10.288 0.167 1.00 94.69 296 GLY A N 1
ATOM 2193 C CA . GLY A 1 296 ? -8.450 10.174 -1.227 1.00 94.69 296 GLY A CA 1
ATOM 2194 C C . GLY A 1 296 ? -8.565 8.768 -1.820 1.00 94.69 296 GLY A C 1
ATOM 2195 O O . GLY A 1 296 ? -7.889 8.475 -2.797 1.00 94.69 296 GLY A O 1
ATOM 2196 N N . ILE A 1 297 ? -9.417 7.907 -1.260 1.00 95.56 297 ILE A N 1
ATOM 2197 C CA . ILE A 1 297 ? -9.667 6.556 -1.783 1.00 95.56 297 ILE A CA 1
ATOM 2198 C C . ILE A 1 297 ? -10.290 6.645 -3.184 1.00 95.56 297 ILE A C 1
ATOM 2200 O O . ILE A 1 297 ? -11.278 7.363 -3.378 1.00 95.56 297 ILE A O 1
ATOM 2204 N N . ILE A 1 298 ? -9.741 5.895 -4.144 1.00 96.50 298 ILE A N 1
ATOM 2205 C CA . ILE A 1 298 ? -10.256 5.844 -5.519 1.00 96.50 298 ILE A CA 1
ATOM 2206 C C . ILE A 1 298 ? -11.687 5.296 -5.505 1.00 96.50 298 ILE A C 1
ATOM 2208 O O . ILE A 1 298 ? -11.973 4.253 -4.906 1.00 96.50 298 ILE A O 1
ATOM 2212 N N . ARG A 1 299 ? -12.612 6.011 -6.155 1.00 94.81 299 ARG A N 1
ATOM 2213 C CA . ARG A 1 299 ? -14.020 5.601 -6.234 1.00 94.81 299 ARG A CA 1
ATOM 2214 C C . ARG A 1 299 ? -14.147 4.451 -7.228 1.00 94.81 299 ARG A C 1
ATOM 2216 O O . ARG A 1 299 ? -13.460 4.430 -8.239 1.00 94.81 299 ARG A O 1
ATOM 2223 N N . ALA A 1 300 ? -15.106 3.554 -7.002 1.00 93.56 300 ALA A N 1
ATOM 2224 C CA . ALA A 1 300 ? -15.322 2.392 -7.869 1.00 93.56 300 ALA A CA 1
ATOM 2225 C C . ALA A 1 300 ? -15.489 2.749 -9.360 1.00 93.56 300 ALA A C 1
ATOM 2227 O O . ALA A 1 300 ? -14.993 2.031 -10.214 1.00 93.56 300 ALA A O 1
ATOM 2228 N N . LYS A 1 301 ? -16.139 3.879 -9.676 1.00 94.75 301 LYS A N 1
ATOM 2229 C CA . LYS A 1 301 ? -16.327 4.347 -11.061 1.00 94.75 301 LYS A CA 1
ATOM 2230 C C . LYS A 1 301 ? -15.042 4.818 -11.758 1.00 94.75 301 LYS A C 1
ATOM 2232 O O . LYS A 1 301 ? -15.054 4.962 -12.971 1.00 94.75 301 LYS A O 1
ATOM 2237 N N . ASP A 1 302 ? -14.000 5.131 -10.988 1.00 96.38 302 ASP A N 1
ATOM 2238 C CA . ASP A 1 302 ? -12.724 5.645 -11.492 1.00 96.38 302 ASP A CA 1
ATOM 2239 C C . ASP A 1 302 ? -11.636 4.558 -11.476 1.00 96.38 302 ASP A C 1
ATOM 2241 O O . ASP A 1 302 ? -10.486 4.830 -11.813 1.00 96.38 302 ASP A O 1
ATOM 2245 N N . MET A 1 303 ? -11.978 3.337 -11.050 1.00 97.81 303 MET A N 1
ATOM 2246 C CA . MET A 1 303 ? -11.068 2.204 -11.142 1.00 97.81 303 MET A CA 1
ATOM 2247 C C . MET A 1 303 ? -10.990 1.703 -12.583 1.00 97.81 303 MET A C 1
ATOM 2249 O O . MET A 1 303 ? -12.041 1.473 -13.190 1.00 97.81 303 MET A O 1
ATOM 2253 N N . PRO A 1 304 ? -9.778 1.471 -13.116 1.00 97.94 304 PRO A N 1
ATOM 2254 C CA . PRO A 1 304 ? -9.629 0.784 -14.389 1.00 97.94 304 PRO A CA 1
ATOM 2255 C C . PRO A 1 304 ? -10.032 -0.697 -14.255 1.00 97.94 304 PRO A C 1
ATOM 2257 O O . PRO A 1 304 ? -10.025 -1.245 -13.144 1.00 97.94 304 PRO A O 1
ATOM 2260 N N . PRO A 1 305 ? -10.333 -1.384 -15.370 1.00 98.44 305 PRO A N 1
ATOM 2261 C CA . PRO A 1 305 ? -10.346 -2.840 -15.419 1.00 98.44 305 PRO A CA 1
ATOM 2262 C C . PRO A 1 305 ? -9.045 -3.427 -14.855 1.00 98.44 305 PRO A C 1
ATOM 2264 O O . PRO A 1 305 ? -7.948 -2.994 -15.217 1.00 98.44 305 PRO A O 1
ATOM 2267 N N . VAL A 1 306 ? -9.178 -4.419 -13.972 1.00 98.75 306 VAL A N 1
ATOM 2268 C CA . VAL A 1 306 ? -8.054 -5.147 -13.370 1.00 98.75 306 VAL A CA 1
ATOM 2269 C C . VAL A 1 306 ? -8.117 -6.598 -13.821 1.00 98.75 306 VAL A C 1
ATOM 2271 O O . VAL A 1 306 ? -9.074 -7.308 -13.511 1.00 98.75 306 VAL A O 1
ATOM 2274 N N . GLU A 1 307 ? -7.086 -7.041 -14.524 1.00 98.75 307 GLU A N 1
ATOM 2275 C CA . GLU A 1 307 ? -6.934 -8.418 -14.972 1.00 98.75 307 GLU A CA 1
ATOM 2276 C C . GLU A 1 307 ? -5.867 -9.116 -14.144 1.00 98.75 307 GLU A C 1
ATOM 2278 O O . GLU A 1 307 ? -4.740 -8.644 -14.023 1.00 98.75 307 GLU A O 1
ATOM 2283 N N . VAL A 1 308 ? -6.236 -10.254 -13.564 1.00 98.88 308 VAL A N 1
ATOM 2284 C CA . VAL A 1 308 ? -5.346 -11.054 -12.726 1.00 98.88 308 VAL A CA 1
ATOM 2285 C C . VAL A 1 308 ? -5.144 -12.394 -13.410 1.00 98.88 308 VAL A C 1
ATOM 2287 O O . VAL A 1 308 ? -6.117 -13.106 -13.649 1.00 98.88 308 VAL A O 1
ATOM 2290 N N . ALA A 1 309 ? -3.897 -12.759 -13.677 1.00 98.75 309 ALA A N 1
ATOM 2291 C CA . ALA A 1 309 ? -3.479 -14.094 -14.077 1.00 98.75 309 ALA A CA 1
ATOM 2292 C C . ALA A 1 309 ? -2.739 -14.756 -12.907 1.00 98.75 309 ALA A C 1
ATOM 2294 O O . ALA A 1 309 ? -1.814 -14.176 -12.338 1.00 98.75 309 ALA A O 1
ATOM 2295 N N . ILE A 1 310 ? -3.170 -15.962 -12.536 1.00 98.56 310 ILE A N 1
ATOM 2296 C CA . ILE A 1 310 ? -2.459 -16.791 -11.560 1.00 98.56 310 ILE A CA 1
ATOM 2297 C C . ILE A 1 310 ? -1.515 -17.667 -12.377 1.00 98.56 310 ILE A C 1
ATOM 2299 O O . ILE A 1 310 ? -1.951 -18.288 -13.343 1.00 98.56 310 ILE A O 1
ATOM 2303 N N . VAL A 1 311 ? -0.229 -17.631 -12.048 1.00 98.12 311 VAL A N 1
ATOM 2304 C CA . VAL A 1 311 ? 0.789 -18.468 -12.684 1.00 98.12 311 VAL A CA 1
ATOM 2305 C C . VAL A 1 311 ? 0.736 -19.849 -12.047 1.00 98.12 311 VAL A C 1
ATOM 2307 O O . VAL A 1 311 ? 0.803 -19.951 -10.823 1.00 98.12 311 VAL A O 1
ATOM 2310 N N . ASP A 1 312 ? 0.644 -20.882 -12.882 1.00 96.50 312 ASP A N 1
ATOM 2311 C CA . ASP A 1 312 ? 0.636 -22.273 -12.438 1.00 96.50 312 ASP A CA 1
ATOM 2312 C C . ASP A 1 312 ? 1.956 -22.622 -11.737 1.00 96.50 312 ASP A C 1
ATOM 2314 O O . ASP A 1 312 ? 3.039 -22.534 -12.321 1.00 96.50 312 ASP A O 1
ATOM 2318 N N . ASP A 1 313 ? 1.861 -23.042 -10.478 1.00 95.94 313 ASP A N 1
ATOM 2319 C CA . ASP A 1 313 ? 2.978 -23.512 -9.666 1.00 95.94 313 ASP A CA 1
ATOM 2320 C C . ASP A 1 313 ? 2.452 -24.593 -8.710 1.00 95.94 313 ASP A C 1
ATOM 2322 O O . ASP A 1 313 ? 1.658 -24.278 -7.827 1.00 95.94 313 ASP A O 1
ATOM 2326 N N . PRO A 1 314 ? 2.846 -25.870 -8.870 1.00 93.56 314 PRO A N 1
ATOM 2327 C CA . PRO A 1 314 ? 2.322 -26.966 -8.055 1.00 93.56 314 PRO A CA 1
ATOM 2328 C C . PRO A 1 314 ? 2.906 -26.999 -6.630 1.00 93.56 314 PRO A C 1
ATOM 2330 O O . PRO A 1 314 ? 2.646 -27.945 -5.883 1.00 93.56 314 PRO A O 1
ATOM 2333 N N . GLY A 1 315 ? 3.756 -26.033 -6.260 1.00 95.06 315 GLY A N 1
ATOM 2334 C CA . GLY A 1 315 ? 4.285 -25.888 -4.908 1.00 95.06 315 GLY A CA 1
ATOM 2335 C C . GLY A 1 315 ? 3.198 -25.581 -3.869 1.00 95.06 315 GLY A C 1
ATOM 2336 O O . GLY A 1 315 ? 2.075 -25.235 -4.219 1.00 95.06 315 GLY A O 1
ATOM 2337 N N . PRO A 1 316 ? 3.497 -25.690 -2.563 1.00 97.19 316 PRO A N 1
ATOM 2338 C CA . PRO A 1 316 ? 2.518 -25.383 -1.524 1.00 97.19 316 PRO A CA 1
ATOM 2339 C C . PRO A 1 316 ? 2.069 -23.910 -1.582 1.00 97.19 316 PRO A C 1
ATOM 2341 O O . PRO A 1 316 ? 2.865 -23.059 -1.989 1.00 97.19 316 PRO A O 1
ATOM 2344 N N . PRO A 1 317 ? 0.851 -23.585 -1.104 1.00 97.38 317 PRO A N 1
ATOM 2345 C CA . PRO A 1 317 ? 0.378 -22.210 -1.058 1.00 97.38 317 PRO A CA 1
ATOM 2346 C C . PRO A 1 317 ? 1.343 -21.296 -0.298 1.00 97.38 317 PRO A C 1
ATOM 2348 O O . PRO A 1 317 ? 1.762 -21.589 0.827 1.00 97.38 317 PRO A O 1
ATOM 2351 N N . LEU A 1 318 ? 1.644 -20.150 -0.898 1.00 96.50 318 LEU A N 1
ATOM 2352 C CA . LEU A 1 318 ? 2.533 -19.133 -0.355 1.00 96.50 318 LEU A CA 1
ATOM 2353 C C . LEU A 1 318 ? 1.711 -17.960 0.177 1.00 96.50 318 LEU A C 1
ATOM 2355 O O . LEU A 1 318 ? 0.870 -17.381 -0.515 1.00 96.50 318 LEU A O 1
ATOM 2359 N N . ALA A 1 319 ? 1.948 -17.619 1.441 1.00 93.00 319 ALA A N 1
ATOM 2360 C CA . ALA A 1 319 ? 1.273 -16.513 2.106 1.00 93.00 319 ALA A CA 1
ATOM 2361 C C . ALA A 1 319 ? 1.666 -15.153 1.497 1.00 93.00 319 ALA A C 1
ATOM 2363 O O . ALA A 1 319 ? 2.623 -15.045 0.744 1.00 93.00 319 ALA A O 1
ATOM 2364 N N . HIS A 1 320 ? 0.932 -14.091 1.840 1.00 92.69 320 HIS A N 1
ATOM 2365 C CA . HIS A 1 320 ? 1.300 -12.702 1.510 1.00 92.69 320 HIS A CA 1
ATOM 2366 C C . HIS A 1 320 ? 1.467 -12.371 0.011 1.00 92.69 320 HIS A C 1
ATOM 2368 O O . HIS A 1 320 ? 1.989 -11.314 -0.336 1.00 92.69 320 HIS A O 1
ATOM 2374 N N . SER A 1 321 ? 0.942 -13.189 -0.905 1.00 95.69 321 SER A N 1
ATOM 2375 C CA . SER A 1 321 ? 0.952 -12.890 -2.346 1.00 95.69 321 SER A CA 1
ATOM 2376 C C . SER A 1 321 ? 0.260 -11.564 -2.699 1.00 95.69 321 SER A C 1
ATOM 2378 O O . SER A 1 321 ? 0.681 -10.869 -3.622 1.00 95.69 321 SER A O 1
ATOM 2380 N N . SER A 1 322 ? -0.739 -11.137 -1.919 1.00 95.44 322 SER A N 1
ATOM 2381 C CA . SER A 1 322 ? -1.358 -9.812 -2.059 1.00 95.44 322 SER A CA 1
ATOM 2382 C C . SER A 1 322 ? -0.400 -8.655 -1.761 1.00 95.44 322 SER A C 1
ATOM 2384 O O . SER A 1 322 ? -0.562 -7.579 -2.334 1.00 95.44 322 SER A O 1
ATOM 2386 N N . ASP A 1 323 ? 0.593 -8.856 -0.888 1.00 95.94 323 ASP A N 1
ATOM 2387 C CA . ASP A 1 323 ? 1.606 -7.840 -0.597 1.00 95.94 323 ASP A CA 1
ATOM 2388 C C . ASP A 1 323 ? 2.591 -7.702 -1.770 1.00 95.94 323 ASP A C 1
ATOM 2390 O O . ASP A 1 323 ? 2.927 -6.579 -2.155 1.00 95.94 323 ASP A O 1
ATOM 2394 N N . ALA A 1 324 ? 2.964 -8.819 -2.414 1.00 97.50 324 ALA A N 1
ATOM 2395 C CA . ALA A 1 324 ? 3.720 -8.801 -3.671 1.00 97.50 324 ALA A CA 1
ATOM 2396 C C . ALA A 1 324 ? 2.952 -8.060 -4.777 1.00 97.50 324 ALA A C 1
ATOM 2398 O O . ALA A 1 324 ? 3.521 -7.203 -5.452 1.00 97.50 324 ALA A O 1
ATOM 2399 N N . VAL A 1 325 ? 1.646 -8.329 -4.924 1.00 98.75 325 VAL A N 1
ATOM 2400 C CA . VAL A 1 325 ? 0.786 -7.632 -5.897 1.00 98.75 325 VAL A CA 1
ATOM 2401 C C . VAL A 1 325 ? 0.713 -6.133 -5.604 1.00 98.75 325 VAL A C 1
ATOM 2403 O O . VAL A 1 325 ? 0.895 -5.333 -6.520 1.00 98.75 325 VAL A O 1
ATOM 2406 N N . PHE A 1 326 ? 0.488 -5.730 -4.347 1.00 98.44 326 PHE A N 1
ATOM 2407 C CA . PHE A 1 326 ? 0.454 -4.312 -3.972 1.00 98.44 326 PHE A CA 1
ATOM 2408 C C . PHE A 1 326 ? 1.757 -3.609 -4.373 1.00 98.44 326 PHE A C 1
ATOM 2410 O O . PHE A 1 326 ? 1.730 -2.559 -5.016 1.00 98.44 326 PHE A O 1
ATOM 2417 N N . ALA A 1 327 ? 2.900 -4.200 -4.017 1.00 98.31 327 ALA A N 1
ATOM 2418 C CA . ALA A 1 327 ? 4.214 -3.642 -4.306 1.00 98.31 327 ALA A CA 1
ATOM 2419 C C . ALA A 1 327 ? 4.490 -3.553 -5.818 1.00 98.31 327 ALA A C 1
ATOM 2421 O O . ALA A 1 327 ? 4.937 -2.509 -6.297 1.00 98.31 327 ALA A O 1
ATOM 2422 N N . ALA A 1 328 ? 4.160 -4.606 -6.574 1.00 98.75 328 ALA A N 1
ATOM 2423 C CA . ALA A 1 328 ? 4.328 -4.645 -8.024 1.00 98.75 328 ALA A CA 1
ATOM 2424 C C . ALA A 1 328 ? 3.466 -3.587 -8.729 1.00 98.75 328 ALA A C 1
ATOM 2426 O O . ALA A 1 328 ? 3.971 -2.857 -9.588 1.00 98.75 328 ALA A O 1
ATOM 2427 N N . VAL A 1 329 ? 2.191 -3.453 -8.342 1.00 98.94 329 VAL A N 1
ATOM 2428 C CA . VAL A 1 329 ? 1.283 -2.441 -8.906 1.00 98.94 329 VAL A CA 1
ATOM 2429 C C . VAL A 1 329 ? 1.748 -1.033 -8.544 1.00 98.94 329 VAL A C 1
ATOM 2431 O O . VAL A 1 329 ? 1.733 -0.161 -9.410 1.00 98.94 329 VAL A O 1
ATOM 2434 N N . ALA A 1 330 ? 2.210 -0.791 -7.313 1.00 98.81 330 ALA A N 1
ATOM 2435 C CA . ALA A 1 330 ? 2.717 0.522 -6.914 1.00 98.81 330 ALA A CA 1
ATOM 2436 C C . ALA A 1 330 ? 3.935 0.944 -7.759 1.00 98.81 330 ALA A C 1
ATOM 2438 O O . ALA A 1 330 ? 3.964 2.056 -8.293 1.00 98.81 330 ALA A O 1
ATOM 2439 N N . ALA A 1 331 ? 4.900 0.038 -7.947 1.00 98.62 331 ALA A N 1
ATOM 2440 C CA . ALA A 1 331 ? 6.062 0.260 -8.806 1.00 98.62 331 ALA A CA 1
ATOM 2441 C C . ALA A 1 331 ? 5.675 0.517 -10.273 1.00 98.62 331 ALA A C 1
ATOM 2443 O O . ALA A 1 331 ? 6.123 1.500 -10.871 1.00 98.62 331 ALA A O 1
ATOM 2444 N N . ALA A 1 332 ? 4.806 -0.326 -10.841 1.00 98.81 332 ALA A N 1
ATOM 2445 C CA . ALA A 1 332 ? 4.337 -0.179 -12.219 1.00 98.81 332 ALA A CA 1
ATOM 2446 C C . ALA A 1 332 ? 3.563 1.134 -12.423 1.00 98.81 332 ALA A C 1
ATOM 2448 O O . ALA A 1 332 ? 3.777 1.826 -13.417 1.00 98.81 332 ALA A O 1
ATOM 2449 N N . THR A 1 333 ? 2.734 1.531 -11.450 1.00 98.88 333 THR A N 1
ATOM 2450 C CA . THR A 1 333 ? 2.016 2.816 -11.470 1.00 98.88 333 THR A CA 1
ATOM 2451 C C . THR A 1 333 ? 2.999 3.980 -11.495 1.00 98.88 333 THR A C 1
ATOM 2453 O O . THR A 1 333 ? 2.848 4.890 -12.307 1.00 98.88 333 THR A O 1
ATOM 2456 N N . TRP A 1 334 ? 4.028 3.957 -10.640 1.00 98.62 334 TRP A N 1
ATOM 2457 C CA . TRP A 1 334 ? 5.005 5.043 -10.576 1.00 98.62 334 TRP A CA 1
ATOM 2458 C C . TRP A 1 334 ? 5.761 5.223 -11.894 1.00 98.62 334 TRP A C 1
ATOM 2460 O O . TRP A 1 334 ? 5.910 6.347 -12.378 1.00 98.62 334 TRP A O 1
ATOM 2470 N N . ASN A 1 335 ? 6.179 4.113 -12.506 1.00 97.88 335 ASN A N 1
ATOM 2471 C CA . ASN A 1 335 ? 6.843 4.120 -13.806 1.00 97.88 335 ASN A CA 1
ATOM 2472 C C . ASN A 1 335 ? 5.896 4.554 -14.934 1.00 97.88 335 ASN A C 1
ATOM 2474 O O . ASN A 1 335 ? 6.282 5.385 -15.751 1.00 97.88 335 ASN A O 1
ATOM 2478 N N . SER A 1 336 ? 4.648 4.076 -14.961 1.00 98.38 336 SER A N 1
ATOM 2479 C CA . SER A 1 336 ? 3.697 4.482 -16.002 1.00 98.38 336 SER A CA 1
ATOM 2480 C C . SER A 1 336 ? 3.349 5.965 -15.929 1.00 98.38 336 SER A C 1
ATOM 2482 O O . SER A 1 336 ? 3.329 6.643 -16.951 1.00 98.38 336 SER A O 1
ATOM 2484 N N . VAL A 1 337 ? 3.136 6.495 -14.724 1.00 98.25 337 VAL A N 1
ATOM 2485 C CA . VAL A 1 337 ? 2.914 7.931 -14.518 1.00 98.25 337 VAL A CA 1
ATOM 2486 C C . VAL A 1 337 ? 4.148 8.737 -14.919 1.00 98.25 337 VAL A C 1
ATOM 2488 O O . VAL A 1 337 ? 4.011 9.787 -15.532 1.00 98.25 337 VAL A O 1
ATOM 2491 N N . THR A 1 338 ? 5.355 8.241 -14.630 1.00 97.50 338 THR A N 1
ATOM 2492 C CA . THR A 1 338 ? 6.604 8.892 -15.061 1.00 97.50 338 THR A CA 1
ATOM 2493 C C . THR A 1 338 ? 6.679 9.011 -16.584 1.00 97.50 338 THR A C 1
ATOM 2495 O O . THR A 1 338 ? 7.018 10.081 -17.086 1.00 97.50 338 THR A O 1
ATOM 2498 N N . ARG A 1 339 ? 6.322 7.947 -17.321 1.00 95.94 339 ARG A N 1
ATOM 2499 C CA . ARG A 1 339 ? 6.256 7.968 -18.792 1.00 95.94 339 ARG A CA 1
ATOM 2500 C C . ARG A 1 339 ? 5.228 8.980 -19.291 1.00 95.94 339 ARG A C 1
ATOM 2502 O O . ARG A 1 339 ? 5.581 9.838 -20.093 1.00 95.94 339 ARG A O 1
ATOM 2509 N N . ALA A 1 340 ? 4.010 8.926 -18.751 1.00 96.88 340 ALA A N 1
ATOM 2510 C CA . ALA A 1 340 ? 2.931 9.817 -19.155 1.00 96.88 340 ALA A CA 1
ATOM 2511 C C . ALA A 1 340 ? 3.278 11.291 -18.895 1.00 96.88 340 ALA A C 1
ATOM 2513 O O . ALA A 1 340 ? 3.080 12.133 -19.763 1.00 96.88 340 ALA A O 1
ATOM 2514 N N . GLU A 1 341 ? 3.814 11.636 -17.721 1.00 96.38 341 GLU A N 1
ATOM 2515 C CA . GLU A 1 341 ? 4.150 13.025 -17.368 1.00 96.38 341 GLU A CA 1
ATOM 2516 C C . GLU A 1 341 ? 5.483 13.517 -17.954 1.00 96.38 341 GLU A C 1
ATOM 2518 O O . GLU A 1 341 ? 5.742 14.720 -17.953 1.00 96.38 341 GLU A O 1
ATOM 2523 N N . GLY A 1 342 ? 6.349 12.612 -18.418 1.00 95.25 342 GLY A N 1
ATOM 2524 C CA . GLY A 1 342 ? 7.716 12.925 -18.844 1.00 95.25 342 GLY A CA 1
ATOM 2525 C C . GLY A 1 342 ? 8.670 13.283 -17.695 1.00 95.25 342 GLY A C 1
ATOM 2526 O O . GLY A 1 342 ? 9.822 13.634 -17.940 1.00 95.25 342 GLY A O 1
ATOM 2527 N N . ALA A 1 343 ? 8.206 13.207 -16.445 1.00 94.31 343 ALA A N 1
ATOM 2528 C CA . ALA A 1 343 ? 8.994 13.439 -15.242 1.00 94.31 343 ALA A CA 1
ATOM 2529 C C . ALA A 1 343 ? 8.470 12.582 -14.084 1.00 94.31 343 ALA A C 1
ATOM 2531 O O . ALA A 1 343 ? 7.262 12.392 -13.921 1.00 94.31 343 ALA A O 1
ATOM 2532 N N . ARG A 1 344 ? 9.384 12.080 -13.250 1.00 96.19 344 ARG A N 1
ATOM 2533 C CA . ARG A 1 344 ? 9.040 11.210 -12.122 1.00 96.19 344 ARG A CA 1
ATOM 2534 C C . ARG A 1 344 ? 8.464 12.028 -10.964 1.00 96.19 344 ARG A C 1
ATOM 2536 O O . ARG A 1 344 ? 9.143 12.933 -10.480 1.00 96.19 344 ARG A O 1
ATOM 2543 N N . PRO A 1 345 ? 7.255 11.719 -10.461 1.00 96.94 345 PRO A N 1
ATOM 2544 C CA . PRO A 1 345 ? 6.755 12.371 -9.262 1.00 96.94 345 PRO A CA 1
ATOM 2545 C C . PRO A 1 345 ? 7.531 11.868 -8.045 1.00 96.94 345 PRO A C 1
ATOM 2547 O O . PRO A 1 345 ? 7.594 10.676 -7.784 1.00 96.94 345 PRO A O 1
ATOM 2550 N N . GLU A 1 346 ? 8.095 12.768 -7.259 1.00 96.56 346 GLU A N 1
ATOM 2551 C CA . GLU A 1 346 ? 8.980 12.402 -6.141 1.00 96.56 346 GLU A CA 1
ATOM 2552 C C . GLU A 1 346 ? 8.238 12.254 -4.808 1.00 96.56 346 GLU A C 1
ATOM 2554 O O . GLU A 1 346 ? 8.838 11.997 -3.762 1.00 96.56 346 GLU A O 1
ATOM 2559 N N . ARG A 1 347 ? 6.918 12.458 -4.830 1.00 96.75 347 ARG A N 1
ATOM 2560 C CA . ARG A 1 347 ? 6.062 12.492 -3.647 1.00 96.75 347 ARG A CA 1
ATOM 2561 C C . ARG A 1 347 ? 4.822 11.643 -3.844 1.00 96.75 347 ARG A C 1
ATOM 2563 O O . ARG A 1 347 ? 4.145 11.797 -4.859 1.00 96.75 347 ARG A O 1
ATOM 2570 N N . PHE A 1 348 ? 4.490 10.828 -2.843 1.00 97.25 348 PHE A N 1
ATOM 2571 C CA . PHE A 1 348 ? 3.195 10.152 -2.750 1.00 97.25 348 PHE A CA 1
ATOM 2572 C C . PHE A 1 348 ? 2.319 10.753 -1.638 1.00 97.25 348 PHE A C 1
ATOM 2574 O O . PHE A 1 348 ? 2.814 10.989 -0.529 1.00 97.25 348 PHE A O 1
ATOM 2581 N N . PRO A 1 349 ? 1.015 10.966 -1.895 1.00 97.44 349 PRO A N 1
ATOM 2582 C CA . PRO A 1 349 ? 0.345 10.770 -3.186 1.00 97.44 349 PRO A CA 1
ATOM 2583 C C . PRO A 1 349 ? 0.820 11.785 -4.243 1.00 97.44 349 PRO A C 1
ATOM 2585 O O . PRO A 1 349 ? 1.058 12.953 -3.925 1.00 97.44 349 PRO A O 1
ATOM 2588 N N . ALA A 1 350 ? 0.931 11.352 -5.500 1.00 97.31 350 ALA A N 1
ATOM 2589 C CA . ALA A 1 350 ? 1.449 12.119 -6.636 1.00 97.31 350 ALA A CA 1
ATOM 2590 C C . ALA A 1 350 ? 0.436 13.164 -7.147 1.00 97.31 350 ALA A C 1
ATOM 2592 O O . ALA A 1 350 ? 0.007 13.145 -8.303 1.00 97.31 350 ALA A O 1
ATOM 2593 N N . ARG A 1 351 ? 0.027 14.080 -6.261 1.00 94.50 351 ARG A 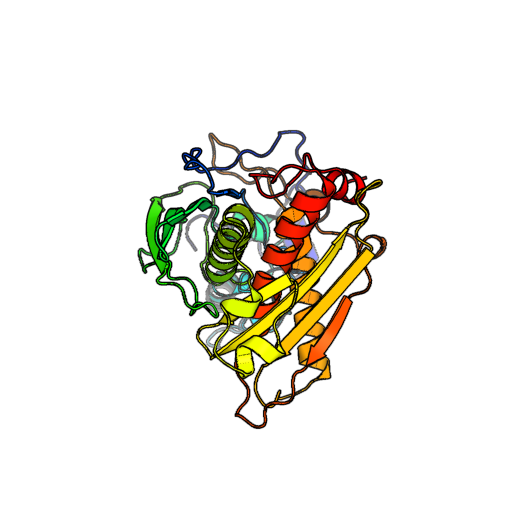N 1
ATOM 2594 C CA . ARG A 1 351 ? -1.099 15.021 -6.434 1.00 94.50 351 ARG A CA 1
ATOM 2595 C C . ARG A 1 351 ? -0.974 15.961 -7.632 1.00 94.50 351 ARG A C 1
ATOM 2597 O O . ARG A 1 351 ? -1.996 16.449 -8.119 1.00 94.50 351 ARG A O 1
ATOM 2604 N N . ASP A 1 352 ? 0.246 16.219 -8.089 1.00 94.56 352 ASP A N 1
ATOM 2605 C CA . ASP A 1 352 ? 0.523 17.146 -9.188 1.00 94.56 352 ASP A CA 1
ATOM 2606 C C . ASP A 1 352 ? 0.437 16.510 -10.577 1.00 94.56 352 ASP A C 1
ATOM 2608 O O . ASP A 1 352 ? 0.432 17.223 -11.580 1.00 94.56 352 ASP A O 1
ATOM 2612 N N . THR A 1 353 ? 0.287 15.191 -10.640 1.00 97.62 353 THR A N 1
ATOM 2613 C CA . THR A 1 353 ? 0.115 14.452 -11.896 1.00 97.62 353 THR A CA 1
ATOM 2614 C C . THR A 1 353 ? -1.291 14.666 -12.462 1.00 97.62 353 THR A C 1
ATOM 2616 O O . THR A 1 353 ? -2.268 14.845 -11.720 1.00 97.62 353 THR A O 1
ATOM 2619 N N . ARG A 1 354 ? -1.425 14.645 -13.791 1.00 97.31 354 ARG A N 1
ATOM 2620 C CA . ARG A 1 354 ? -2.710 14.665 -14.503 1.00 97.31 354 ARG A CA 1
ATOM 2621 C C . ARG A 1 354 ? -3.597 13.516 -14.037 1.00 97.31 354 ARG A C 1
ATOM 2623 O O . ARG A 1 354 ? -4.761 13.763 -13.719 1.00 97.31 354 ARG A O 1
ATOM 2630 N N . THR A 1 355 ? -3.030 12.321 -13.872 1.00 97.75 355 THR A N 1
ATOM 2631 C CA . THR A 1 355 ? -3.734 11.140 -13.352 1.00 97.75 355 THR A CA 1
ATOM 2632 C C . THR A 1 355 ? -4.363 11.395 -11.985 1.00 97.75 355 THR A C 1
ATOM 2634 O O . THR A 1 355 ? -5.575 11.243 -11.822 1.00 97.75 355 THR A O 1
ATOM 2637 N N . SER A 1 356 ? -3.590 11.868 -11.000 1.00 97.56 356 SER A N 1
ATOM 2638 C CA . SER A 1 356 ? -4.137 12.168 -9.669 1.00 97.56 356 SER A CA 1
ATOM 2639 C C . SER A 1 356 ? -5.207 13.263 -9.712 1.00 97.56 356 SER A C 1
ATOM 2641 O O . SER A 1 356 ? -6.248 13.165 -9.054 1.00 97.56 356 SER A O 1
ATOM 2643 N N . ARG A 1 357 ? -4.994 14.313 -10.517 1.00 97.19 357 ARG A N 1
ATOM 2644 C CA . ARG A 1 357 ? -5.966 15.405 -10.673 1.00 97.19 357 ARG A CA 1
ATOM 2645 C C . ARG A 1 357 ? -7.285 14.924 -11.269 1.00 97.19 357 ARG A C 1
ATOM 2647 O O . ARG A 1 357 ? -8.323 15.421 -10.840 1.00 97.19 357 ARG A O 1
ATOM 2654 N N . LEU A 1 358 ? -7.265 13.984 -12.216 1.00 96.38 358 LEU A N 1
ATOM 2655 C CA . LEU A 1 358 ? -8.481 13.377 -12.764 1.00 96.38 358 LEU A CA 1
ATOM 2656 C C . LEU A 1 358 ? -9.238 12.575 -11.703 1.00 96.38 358 LEU A C 1
ATOM 2658 O O . LEU A 1 358 ? -10.433 12.796 -11.521 1.00 96.38 358 LEU A O 1
ATOM 2662 N N . LEU A 1 359 ? -8.542 11.722 -10.948 1.00 96.25 359 LEU A N 1
ATOM 2663 C CA . LEU A 1 359 ? -9.153 10.879 -9.911 1.00 96.25 359 LEU A CA 1
ATOM 2664 C C . LEU A 1 359 ? -9.754 11.683 -8.746 1.00 96.25 359 LEU A C 1
ATOM 2666 O O . LEU A 1 359 ? -10.688 11.233 -8.081 1.00 96.25 359 LEU A O 1
ATOM 2670 N N . ARG A 1 360 ? -9.222 12.882 -8.481 1.00 91.56 360 ARG A N 1
ATOM 2671 C CA . ARG A 1 360 ? -9.666 13.756 -7.382 1.00 91.56 360 ARG A CA 1
ATOM 2672 C C . ARG A 1 360 ? -10.811 14.709 -7.748 1.00 91.56 360 ARG A C 1
ATOM 2674 O O . ARG A 1 360 ? -11.308 15.385 -6.843 1.00 91.56 360 ARG A O 1
ATOM 2681 N N . ARG A 1 361 ? -11.210 14.786 -9.023 1.00 83.38 361 ARG A N 1
ATOM 2682 C CA . ARG A 1 361 ? -12.400 15.530 -9.484 1.00 83.38 361 ARG A CA 1
ATOM 2683 C C . ARG A 1 361 ? -13.672 14.752 -9.152 1.00 83.38 361 ARG A C 1
ATOM 2685 O O . ARG A 1 361 ? -14.628 15.351 -8.623 1.00 83.38 361 ARG A O 1
#

Sequence (361 aa):
AKGVWWVVGDSLHEARTRATKVQGRRTTVAGEAPLPEVICPEGGVRLVTSWVEPAYLEPDASWCVPGGEPASPLANGGAFGGKVASTAVTAARELADRFGRAVRVVYAREDCVRLGPKRPPIAASAVVREGTLHLRGSVAVNGFGAEPFTGGPSPYDFTVEADWTPVPNPALPTWPALRAFPLAEHAVLVEGAIHESGHDRAALVRDERHAAVLLDSCVVERSGACAGARVDVDDVTGALERVEIRVNAGDPLDEVTLRSYATGAAHMALGWVLTEGITVDAETGEPLDLTIRSFGIIRAKDMPPVEVAIVDDPGPPLAHSSDAVFAAVAAATWNSVTRAEGARPERFPARDTRTSRLLRR

Foldseek 3Di:
DPPDDAFDDPDPVVSVVVVVDDAADFDPDDADQPDDADDAPVLKAKAWEFWFQLLFDFFQKWKDAAPDAIDQSVVVDHRLCFRVPPCNRVVRHVVNNVVNGIDMDGDDLLCSVAATAIAWIKIKMWADDPQAIEIEIETEADPDDDDPQDAADDQFSGHYHYYYHYDYDPQGHHDQSHLLPPNQVVQQRVLRNCVSVVHDRLVGGDDVVQNLQADSGKGAHNLRKIKAKAWAADLPQRATAEIEMEIEFAPAPDVVVVVVLLVVLLQVLCQFQAFAHWHADPPRSGTNGRDSLNGRRQDPVRDHYYHYHYDHHNGDGGPPRSSNSNSNSNNNSQVNQCNSVVHGQRYINSCPGSNNVVRND

Secondary structure (DSSP, 8-state):
-TT------SSHHHHHHHHTPPPP----SPPPPSSPP----TT-EEEEE--B----SSPPEEEE-TTSPPPPGGGSS--TTTTTT-THHHHHHHHHHHHTS-EEEE--HHHHHHHSPBBPPEEEEEEEETTEEEEEEEEEESSS----------SBSSEEEEEEEEEE-SSS-B-TTSTTTTHHHHHHHHHHHHHHHT--TGGGB--HHHHHH-SS--EE-TTS-EEEEEEEE-TTT--EEEEEEEEE-SS-S-HHHHHHHHHHHHHHHHHHHHT----B-TTT--BS--SGGGTTPPPGGGPPPEEEEEPP--SPP-TTHHHHHHHHHHHHHHHHHHHHHSS---EES-TTSHHHHHHT-